Protein AF-A0A2V8YQJ1-F1 (afdb_monomer_lite)

Structure (mmCIF, N/CA/C/O backbone):
data_AF-A0A2V8YQJ1-F1
#
_entry.id   AF-A0A2V8YQJ1-F1
#
loop_
_atom_site.group_PDB
_atom_site.id
_atom_site.type_symbol
_atom_site.label_atom_id
_atom_site.label_alt_id
_atom_site.label_comp_id
_atom_site.label_asym_id
_atom_site.label_entity_id
_atom_site.label_seq_id
_atom_site.pdbx_PDB_ins_code
_atom_site.Cartn_x
_atom_site.Cartn_y
_atom_site.Cartn_z
_atom_site.occupancy
_atom_site.B_iso_or_equiv
_atom_site.auth_seq_id
_atom_site.auth_comp_id
_atom_site.auth_asym_id
_atom_site.auth_atom_id
_atom_site.pdbx_PDB_model_num
ATOM 1 N N . MET A 1 1 ? -20.051 32.923 10.455 1.00 39.97 1 MET A N 1
ATOM 2 C CA . MET A 1 1 ? -19.827 33.867 9.338 1.00 39.97 1 MET A CA 1
ATOM 3 C C . MET A 1 1 ? -18.747 33.269 8.429 1.00 39.97 1 MET A C 1
ATOM 5 O O . MET A 1 1 ? -17.592 33.601 8.598 1.00 39.97 1 MET A O 1
ATOM 9 N N . ALA A 1 2 ? -19.031 32.199 7.670 1.00 34.28 2 ALA A N 1
ATOM 10 C CA . ALA A 1 2 ? -19.067 32.265 6.199 1.00 34.28 2 ALA A CA 1
ATOM 11 C C . ALA A 1 2 ? -19.647 30.971 5.553 1.00 34.28 2 ALA A C 1
ATOM 13 O O . ALA A 1 2 ? -18.949 30.255 4.851 1.00 34.28 2 ALA A O 1
ATOM 14 N N . VAL A 1 3 ? -20.933 30.665 5.771 1.00 36.09 3 VAL A N 1
ATOM 15 C CA . VAL A 1 3 ? -21.674 29.634 4.985 1.00 36.09 3 VAL A CA 1
ATOM 16 C C . VAL A 1 3 ? -22.879 30.250 4.249 1.00 36.09 3 VAL A C 1
ATOM 18 O O . VAL A 1 3 ? -23.670 29.575 3.606 1.00 36.09 3 VAL A O 1
ATOM 21 N N . ARG A 1 4 ? -23.013 31.583 4.278 1.00 35.12 4 ARG A N 1
ATOM 22 C CA . ARG A 1 4 ? -24.139 32.300 3.653 1.00 35.12 4 ARG A CA 1
ATOM 23 C C . ARG A 1 4 ? -23.872 32.766 2.212 1.00 35.12 4 ARG A C 1
ATOM 25 O O . ARG A 1 4 ? -24.787 33.270 1.584 1.00 35.12 4 ARG A O 1
ATOM 32 N N . GLY A 1 5 ? -22.652 32.595 1.689 1.00 36.47 5 GLY A N 1
ATOM 33 C CA . GLY A 1 5 ? 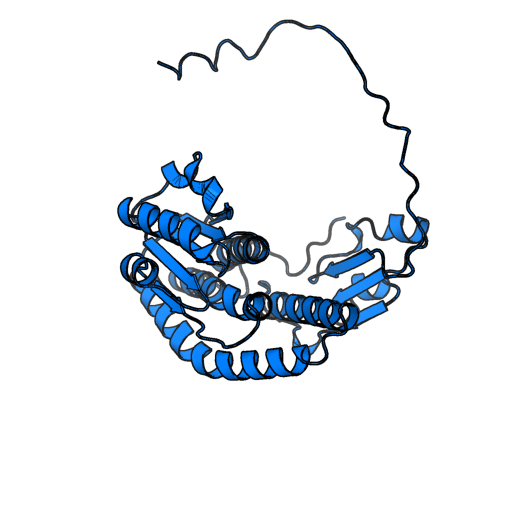-22.224 33.204 0.418 1.00 36.47 5 GLY A CA 1
ATOM 34 C C . GLY A 1 5 ? -22.385 32.354 -0.848 1.00 36.47 5 GLY A C 1
ATOM 35 O O . GLY A 1 5 ? -22.373 32.910 -1.939 1.00 36.47 5 GLY A O 1
ATOM 36 N N . LEU A 1 6 ? -22.556 31.030 -0.749 1.00 34.75 6 LEU A N 1
ATOM 37 C CA . LEU A 1 6 ? -22.464 30.164 -1.939 1.00 34.75 6 LEU A CA 1
ATOM 38 C C . LEU A 1 6 ? -23.765 30.026 -2.749 1.00 34.75 6 LEU A C 1
ATOM 40 O O . LEU A 1 6 ? -23.743 29.490 -3.852 1.00 34.75 6 LEU A O 1
ATOM 44 N N . ARG A 1 7 ? -24.903 30.497 -2.225 1.00 36.78 7 ARG A N 1
ATOM 45 C CA . ARG A 1 7 ? -26.215 30.341 -2.880 1.00 36.78 7 ARG A CA 1
ATOM 46 C C . ARG A 1 7 ? -26.623 31.544 -3.741 1.00 36.78 7 ARG A C 1
ATOM 48 O O . ARG A 1 7 ? -27.447 31.382 -4.630 1.00 36.78 7 ARG A O 1
ATOM 55 N N . GLU A 1 8 ? -26.034 32.719 -3.518 1.00 41.62 8 GLU A N 1
ATOM 56 C CA . GLU A 1 8 ? -26.365 33.956 -4.253 1.00 41.62 8 GLU A CA 1
ATOM 57 C C . GLU A 1 8 ? -25.421 34.242 -5.439 1.00 41.62 8 GLU A C 1
ATOM 59 O O . GLU A 1 8 ? -25.692 35.138 -6.230 1.00 41.62 8 GLU A O 1
ATOM 64 N N . GLN A 1 9 ? -24.345 33.462 -5.619 1.00 43.38 9 GLN A N 1
ATOM 65 C CA . GLN A 1 9 ? -23.366 33.655 -6.705 1.00 43.38 9 GLN A CA 1
ATOM 66 C C . GLN A 1 9 ? -23.621 32.814 -7.972 1.00 43.38 9 GLN A C 1
ATOM 68 O O . GLN A 1 9 ? -22.945 33.008 -8.980 1.00 43.38 9 GLN A O 1
ATOM 73 N N . LEU A 1 10 ? -24.584 31.887 -7.964 1.00 40.72 10 LEU A N 1
ATOM 74 C CA . LEU A 1 10 ? -24.784 30.922 -9.054 1.00 40.72 10 LEU A CA 1
ATOM 75 C C . LEU A 1 10 ? -25.940 31.318 -9.997 1.00 40.72 10 LEU A C 1
ATOM 77 O O . LEU A 1 10 ? -26.902 30.566 -10.109 1.00 40.72 10 LEU A O 1
ATOM 81 N N . LEU A 1 11 ? -25.757 32.431 -10.739 1.00 38.91 11 LEU A N 1
ATOM 82 C CA . LEU A 1 11 ? -26.514 32.961 -11.915 1.00 38.91 11 LEU A CA 1
ATOM 83 C C . LEU A 1 11 ? -27.420 34.181 -11.590 1.00 38.91 11 LEU A C 1
ATOM 85 O O . LEU A 1 11 ? -28.302 34.026 -10.748 1.00 38.91 11 LEU A O 1
ATOM 89 N N . PRO A 1 12 ? -27.286 35.367 -12.254 1.00 33.94 12 PRO A N 1
ATOM 90 C CA . PRO A 1 12 ? -27.144 35.527 -13.716 1.00 33.94 12 PRO A CA 1
ATOM 91 C C . PRO A 1 12 ? -26.162 36.630 -14.216 1.00 33.94 12 PRO A C 1
ATOM 93 O O . PRO A 1 12 ? -25.880 37.597 -13.518 1.00 33.94 12 PRO A O 1
ATOM 96 N N . GLY A 1 13 ? -25.739 36.551 -15.492 1.00 30.38 13 GLY A N 1
ATOM 97 C CA . GLY A 1 13 ? -25.243 37.715 -16.263 1.00 30.38 13 GLY A CA 1
ATOM 98 C C . GLY A 1 13 ? -23.913 37.520 -17.011 1.00 30.38 13 GLY A C 1
ATOM 99 O O . GLY A 1 13 ? -22.857 37.424 -16.406 1.00 30.38 13 GLY A O 1
ATOM 100 N N . ARG A 1 14 ? -23.977 37.472 -18.348 1.00 29.23 14 ARG A N 1
ATOM 101 C CA . ARG A 1 14 ? -22.864 37.308 -19.313 1.00 29.23 14 ARG A CA 1
ATOM 102 C C . ARG A 1 14 ? -21.891 38.507 -19.348 1.00 29.23 14 ARG A C 1
ATOM 104 O O . ARG A 1 14 ? -22.387 39.624 -19.313 1.00 29.23 14 ARG A O 1
ATOM 111 N N . SER A 1 15 ? -20.593 38.277 -19.633 1.00 27.36 15 SER A N 1
ATOM 112 C CA . SER A 1 15 ? -19.914 38.660 -20.909 1.00 27.36 15 SER A CA 1
ATOM 113 C C . SER A 1 15 ? -18.361 38.562 -20.901 1.00 27.36 15 SER A C 1
ATOM 115 O O . SER A 1 15 ? -17.708 39.247 -20.126 1.00 27.36 15 SER A O 1
ATOM 117 N N . SER A 1 16 ? -17.830 37.757 -21.842 1.00 29.42 16 SER A N 1
ATOM 118 C CA . SER A 1 16 ? -16.665 37.923 -22.764 1.00 29.42 16 SER A CA 1
ATOM 119 C C . SER A 1 16 ? -15.228 38.334 -22.344 1.00 29.42 16 SER A C 1
ATOM 121 O O . SER A 1 16 ? -15.025 39.398 -21.774 1.00 29.42 16 SER A O 1
ATOM 123 N N . GLY A 1 17 ? -14.249 37.592 -22.912 1.00 25.83 17 GLY A N 1
ATOM 124 C CA . GLY A 1 17 ? -12.861 37.995 -23.269 1.00 25.83 17 GLY A CA 1
ATOM 125 C C . GLY A 1 17 ? -11.778 37.359 -22.376 1.00 25.83 17 GLY A C 1
ATOM 126 O O . GLY A 1 17 ? -11.919 37.416 -21.168 1.00 25.83 17 GLY A O 1
ATOM 127 N N . HIS A 1 18 ? -10.688 36.718 -22.817 1.00 28.31 18 HIS A N 1
ATOM 128 C CA . HIS A 1 18 ? -9.968 36.646 -24.093 1.00 28.31 18 HIS A CA 1
ATOM 129 C C . HIS A 1 18 ? -9.323 35.251 -24.270 1.00 28.31 18 HIS A C 1
ATOM 131 O O . HIS A 1 18 ? -8.911 34.617 -23.301 1.00 28.31 18 HIS A O 1
ATOM 137 N N . LEU A 1 19 ? -9.247 34.811 -25.527 1.00 25.98 19 LEU A N 1
ATOM 138 C CA . LEU A 1 19 ? -8.644 33.570 -26.020 1.00 25.98 19 LEU A CA 1
ATOM 139 C C . LEU A 1 19 ? -7.104 33.687 -26.005 1.00 25.98 19 LEU A C 1
ATOM 141 O O . LEU A 1 19 ? -6.581 34.686 -26.497 1.00 25.98 19 LEU A O 1
ATOM 145 N N . LEU A 1 20 ? -6.395 32.683 -25.480 1.00 28.69 20 LEU A N 1
ATOM 146 C CA . LEU A 1 20 ? -4.958 32.495 -25.711 1.00 28.69 20 LEU A CA 1
ATOM 147 C C . LEU A 1 20 ? -4.774 31.404 -26.773 1.00 28.69 20 LEU A C 1
ATOM 149 O O . LEU A 1 20 ? -5.375 30.334 -26.687 1.00 28.69 20 LEU A O 1
ATOM 153 N N . ASP A 1 21 ? -3.982 31.753 -27.778 1.00 27.94 21 ASP A N 1
ATOM 154 C CA . ASP A 1 21 ? -3.646 31.009 -28.991 1.00 27.94 21 ASP A CA 1
ATOM 155 C C . ASP A 1 21 ? -2.770 29.770 -28.670 1.00 27.94 21 ASP A C 1
ATOM 157 O O . ASP A 1 21 ? -1.769 29.928 -27.964 1.00 27.94 21 ASP A O 1
ATOM 161 N N . P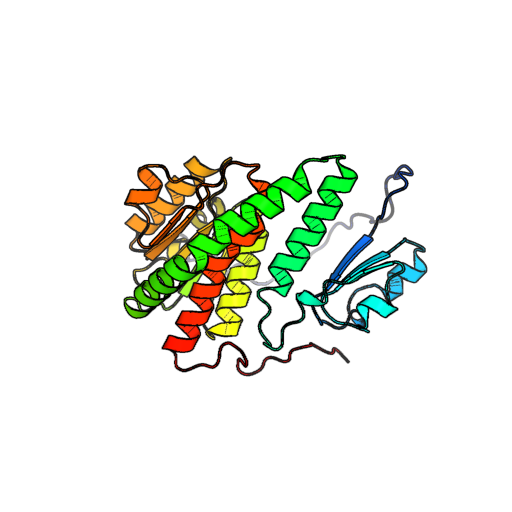RO A 1 22 ? -3.133 28.540 -29.095 1.00 31.42 22 PRO A N 1
ATOM 162 C CA . PRO A 1 22 ? -2.422 27.313 -28.720 1.00 31.42 22 PRO A CA 1
ATOM 163 C C . PRO A 1 22 ? -1.300 26.867 -29.684 1.00 31.42 22 PRO A C 1
ATOM 165 O O . PRO A 1 22 ? -0.707 25.815 -29.443 1.00 31.42 22 PRO A O 1
ATOM 168 N N . ASP A 1 23 ? -0.970 27.626 -30.732 1.00 32.03 23 ASP A N 1
ATOM 169 C CA . ASP A 1 23 ? -0.058 27.167 -31.797 1.00 32.03 23 ASP A CA 1
ATOM 170 C C . ASP A 1 23 ? 1.394 27.678 -31.688 1.00 32.03 23 ASP A C 1
ATOM 172 O O . ASP A 1 23 ? 1.921 28.285 -32.619 1.00 32.03 23 ASP A O 1
ATOM 176 N N . ASP A 1 24 ? 2.102 27.362 -30.593 1.00 28.09 24 ASP A N 1
ATOM 177 C CA . ASP A 1 24 ? 3.577 27.444 -30.608 1.00 28.09 24 ASP A CA 1
ATOM 178 C C . ASP A 1 24 ? 4.263 26.374 -29.723 1.00 28.09 24 ASP A C 1
ATOM 180 O O . ASP A 1 24 ? 4.363 26.527 -28.499 1.00 28.09 24 ASP A O 1
ATOM 184 N N . PRO A 1 25 ? 4.729 25.238 -30.286 1.00 31.52 25 PRO A N 1
ATOM 185 C CA . PRO A 1 25 ? 5.497 24.254 -29.533 1.00 31.52 25 PRO A CA 1
ATOM 186 C C . PRO A 1 25 ? 7.002 24.597 -29.525 1.00 31.52 25 PRO A C 1
ATOM 188 O O . PRO A 1 25 ? 7.626 24.664 -30.587 1.00 31.52 25 PRO A O 1
ATOM 191 N N . PRO A 1 26 ? 7.662 24.701 -28.352 1.00 30.88 26 PRO A N 1
ATOM 192 C CA . PRO A 1 26 ? 9.104 24.894 -28.308 1.00 30.88 26 PRO A CA 1
ATOM 193 C C . PRO A 1 26 ? 9.841 23.631 -28.778 1.00 30.88 26 PRO A C 1
ATOM 195 O O . PRO A 1 26 ? 9.581 22.509 -28.325 1.00 30.88 26 PRO A O 1
ATOM 198 N N . ALA A 1 27 ? 10.799 23.838 -29.682 1.00 28.44 27 ALA A N 1
ATOM 199 C CA . ALA A 1 27 ? 11.650 22.818 -30.280 1.00 28.44 27 ALA A CA 1
ATOM 200 C C . ALA A 1 27 ? 12.328 21.922 -29.224 1.00 28.44 27 ALA A C 1
ATOM 202 O O . ALA A 1 27 ? 13.049 22.398 -28.344 1.00 28.44 27 ALA A O 1
ATOM 203 N N . ARG A 1 28 ? 12.136 20.597 -29.323 1.00 33.81 28 ARG A N 1
ATOM 204 C CA . ARG A 1 28 ? 12.785 19.607 -28.447 1.00 33.81 28 ARG A CA 1
ATOM 205 C C . ARG A 1 28 ? 13.905 18.862 -29.167 1.00 33.81 28 ARG A C 1
ATOM 207 O O . ARG A 1 28 ? 13.686 18.181 -30.165 1.00 33.81 28 ARG A O 1
ATOM 214 N N . ALA A 1 29 ? 15.097 18.958 -28.583 1.00 27.64 29 ALA A N 1
ATOM 215 C CA . ALA A 1 29 ? 16.324 18.302 -29.009 1.00 27.64 29 ALA A CA 1
ATOM 216 C C . ALA A 1 29 ? 16.206 16.763 -29.086 1.00 27.64 29 ALA A C 1
ATOM 218 O O . ALA A 1 29 ? 15.546 16.102 -28.276 1.00 27.64 29 ALA A O 1
ATOM 219 N N . HIS A 1 30 ? 16.884 16.178 -30.075 1.00 31.50 30 HIS A N 1
ATOM 220 C CA . HIS A 1 30 ? 16.947 14.739 -30.318 1.00 31.50 30 HIS A CA 1
ATOM 221 C C . HIS A 1 30 ? 17.834 14.015 -29.291 1.00 31.50 30 HIS A C 1
ATOM 223 O O . HIS A 1 30 ? 19.044 13.931 -29.458 1.00 31.50 30 HIS A O 1
ATOM 229 N N . ALA A 1 31 ? 17.226 13.410 -28.267 1.00 31.75 31 ALA A N 1
ATOM 230 C CA . ALA A 1 31 ? 17.840 12.309 -27.521 1.00 31.75 31 ALA A CA 1
ATOM 231 C C . ALA A 1 31 ? 17.261 10.964 -27.999 1.00 31.75 31 ALA A C 1
ATOM 233 O O . ALA A 1 31 ? 16.036 10.788 -28.031 1.00 31.75 31 ALA A O 1
ATOM 234 N N . ALA A 1 32 ? 18.141 10.038 -28.390 1.00 38.31 32 ALA A N 1
ATOM 235 C CA . ALA A 1 32 ? 17.817 8.654 -28.724 1.00 38.31 32 ALA A CA 1
ATOM 236 C C . ALA A 1 32 ? 17.558 7.862 -27.429 1.00 38.31 32 ALA A C 1
ATOM 238 O O . ALA A 1 32 ? 18.468 7.505 -26.682 1.00 38.31 32 ALA A O 1
ATOM 239 N N . GLY A 1 33 ? 16.286 7.629 -27.131 1.00 44.19 33 GLY A N 1
ATOM 240 C CA . GLY A 1 33 ? 15.815 6.859 -25.985 1.00 44.19 33 GLY A CA 1
ATOM 241 C C . GLY A 1 33 ? 14.332 6.567 -26.168 1.00 44.19 33 GLY A C 1
ATOM 242 O O . GLY A 1 33 ? 13.651 7.339 -26.837 1.00 44.19 33 GLY A O 1
ATOM 243 N N . VAL A 1 34 ? 13.842 5.445 -25.636 1.00 45.16 34 VAL A N 1
ATOM 244 C CA . VAL A 1 34 ? 12.413 5.086 -25.664 1.00 45.16 34 VAL A CA 1
ATOM 245 C C . VAL A 1 34 ? 11.599 6.277 -25.149 1.00 45.16 34 VAL A C 1
ATOM 247 O O . VAL A 1 34 ? 11.767 6.681 -24.001 1.00 45.16 34 VAL A O 1
ATOM 250 N N . ARG A 1 35 ? 10.767 6.873 -26.013 1.00 48.00 35 ARG A N 1
ATOM 251 C CA . ARG A 1 35 ? 9.984 8.082 -25.690 1.00 48.00 35 ARG A CA 1
ATOM 252 C C . ARG A 1 35 ? 8.579 7.763 -25.173 1.00 48.00 35 ARG A C 1
ATOM 254 O O . ARG A 1 35 ? 7.913 8.656 -24.662 1.00 48.00 35 ARG A O 1
ATOM 261 N N . ALA A 1 36 ? 8.147 6.504 -25.272 1.00 49.81 36 ALA A N 1
ATOM 262 C CA . ALA A 1 36 ? 6.861 6.034 -24.773 1.00 49.81 36 ALA A CA 1
ATOM 263 C C . ALA A 1 36 ? 6.983 4.618 -24.184 1.00 49.81 36 ALA A C 1
ATOM 265 O O . ALA A 1 36 ? 7.214 3.646 -24.903 1.00 49.81 36 ALA A O 1
ATOM 266 N N . ALA A 1 37 ? 6.802 4.507 -22.867 1.00 50.53 37 ALA A N 1
ATOM 267 C CA . ALA A 1 37 ? 6.599 3.236 -22.183 1.00 50.53 37 ALA A CA 1
ATOM 268 C C . ALA A 1 37 ? 5.116 3.088 -21.839 1.00 50.53 37 ALA A C 1
ATOM 270 O O . ALA A 1 37 ? 4.458 4.041 -21.419 1.00 50.53 37 ALA A O 1
ATOM 271 N N . ALA A 1 38 ? 4.603 1.889 -22.050 1.00 53.97 38 ALA A N 1
ATOM 272 C CA . ALA A 1 38 ? 3.252 1.490 -21.747 1.00 53.97 38 ALA A CA 1
ATOM 273 C C . ALA A 1 38 ? 3.295 0.325 -20.773 1.00 53.97 38 ALA A C 1
ATOM 275 O O . ALA A 1 38 ? 3.901 -0.708 -21.048 1.00 53.97 38 ALA A O 1
ATOM 276 N N . VAL A 1 39 ? 2.643 0.489 -19.635 1.00 54.12 39 VAL A N 1
ATOM 277 C CA . VAL A 1 39 ? 2.478 -0.586 -18.663 1.00 54.12 39 VAL A CA 1
ATOM 278 C C . VAL A 1 39 ? 1.002 -0.903 -18.652 1.00 54.12 39 VAL A C 1
ATOM 280 O O . VAL A 1 39 ? 0.199 -0.013 -18.378 1.00 54.12 39 VAL A O 1
ATOM 283 N N . SER A 1 40 ? 0.641 -2.133 -19.003 1.00 46.53 40 SER A N 1
ATOM 284 C CA . SER A 1 40 ? -0.741 -2.570 -18.882 1.00 46.53 40 SER A CA 1
ATOM 285 C C . SER A 1 40 ? -0.814 -3.829 -18.025 1.00 46.53 40 SER A C 1
ATOM 287 O O . SER A 1 40 ? -0.162 -4.844 -18.270 1.00 46.53 40 SER A O 1
ATOM 289 N N . ALA A 1 41 ? -1.703 -3.759 -17.040 1.00 47.19 41 ALA A N 1
ATOM 290 C CA . ALA A 1 41 ? -2.508 -4.891 -16.604 1.00 47.19 41 ALA A CA 1
ATOM 291 C C . ALA A 1 41 ? -3.306 -5.463 -17.803 1.00 47.19 41 ALA A C 1
ATOM 293 O O . ALA A 1 41 ? -3.231 -4.872 -18.884 1.00 47.19 41 ALA A O 1
ATOM 294 N N . PRO A 1 42 ? -4.061 -6.576 -17.717 1.00 43.44 42 PRO A N 1
ATOM 295 C CA . PRO A 1 42 ? -4.896 -7.003 -18.832 1.00 43.44 42 PRO A CA 1
ATOM 296 C C . PRO A 1 42 ? -6.081 -6.023 -18.968 1.00 43.44 42 PRO A C 1
ATOM 298 O O . PRO A 1 42 ? -7.214 -6.345 -18.665 1.00 43.44 42 PRO A O 1
ATOM 301 N N . CYS A 1 43 ? -5.820 -4.785 -19.380 1.00 37.78 43 CYS A N 1
ATOM 302 C CA . CYS A 1 43 ? -6.783 -3.854 -19.930 1.00 37.78 43 CYS A CA 1
ATOM 303 C C . CYS A 1 43 ? -6.515 -3.769 -21.432 1.00 37.78 43 CYS A C 1
ATOM 305 O O . CYS A 1 43 ? -5.375 -3.909 -21.893 1.00 37.78 43 CYS A O 1
ATOM 307 N N . ASP A 1 44 ? -7.581 -3.618 -22.208 1.00 43.78 44 ASP A N 1
ATOM 308 C CA . ASP A 1 44 ? -7.472 -3.537 -23.652 1.00 43.78 44 ASP A CA 1
ATOM 309 C C . ASP A 1 44 ? -6.711 -2.256 -24.041 1.00 43.78 44 ASP A C 1
ATOM 311 O O . ASP A 1 44 ? -7.163 -1.133 -23.809 1.00 43.78 44 ASP A O 1
ATOM 315 N N . ALA A 1 45 ? -5.531 -2.421 -24.643 1.00 46.81 45 ALA A N 1
ATOM 316 C CA . ALA A 1 45 ? -4.722 -1.318 -25.150 1.00 46.81 45 ALA A CA 1
ATOM 317 C C . ALA A 1 45 ? -5.390 -0.580 -26.330 1.00 46.81 45 ALA A C 1
ATOM 319 O O . ALA A 1 45 ? -4.850 0.431 -26.775 1.00 46.81 45 ALA A O 1
ATOM 320 N N . ARG A 1 46 ? -6.554 -1.033 -26.829 1.00 41.84 46 ARG A N 1
ATOM 321 C CA . ARG A 1 46 ? -7.326 -0.323 -27.864 1.00 41.84 46 ARG A CA 1
ATOM 322 C C . ARG A 1 46 ? -7.821 1.057 -27.421 1.00 41.84 46 ARG A C 1
ATOM 324 O O . ARG A 1 46 ? -7.889 1.945 -28.262 1.00 41.84 46 ARG A O 1
ATOM 331 N N . GLY A 1 47 ? -8.111 1.255 -26.130 1.00 41.12 47 GLY A N 1
ATOM 332 C CA . GLY A 1 47 ? -8.578 2.545 -25.594 1.00 41.12 47 GLY A CA 1
ATOM 333 C C . GLY A 1 47 ? -7.459 3.529 -25.231 1.00 41.12 47 GLY A C 1
ATOM 334 O O . GLY A 1 47 ? -7.698 4.725 -25.072 1.00 41.12 47 GLY A O 1
ATOM 335 N N . GLY A 1 48 ? -6.217 3.052 -25.108 1.00 48.06 48 GLY A N 1
ATOM 336 C CA . GLY A 1 48 ? -5.063 3.941 -25.061 1.00 48.06 48 GLY A CA 1
ATOM 337 C C . GLY A 1 48 ? -4.789 4.476 -26.463 1.00 48.06 48 GLY A C 1
ATOM 338 O O . GLY A 1 48 ? -4.963 3.756 -27.437 1.00 48.06 48 GLY A O 1
ATOM 339 N N . ASN A 1 49 ? -4.297 5.706 -26.576 1.00 48.62 49 ASN A N 1
ATOM 340 C CA . ASN A 1 49 ? -3.815 6.341 -27.812 1.00 48.62 49 ASN A CA 1
ATOM 341 C C . ASN A 1 49 ? -2.636 5.586 -28.505 1.00 48.62 49 ASN A C 1
ATOM 343 O O . ASN A 1 49 ? -1.697 6.200 -28.998 1.00 48.62 49 ASN A O 1
ATOM 347 N N . PHE A 1 50 ? -2.601 4.250 -28.509 1.00 48.91 50 PHE A N 1
ATOM 348 C CA . PHE A 1 50 ? -1.611 3.426 -29.205 1.00 48.91 50 PHE A CA 1
ATOM 349 C C . PHE A 1 50 ? -1.802 3.471 -30.714 1.00 48.91 50 PHE A C 1
ATOM 351 O O . PHE A 1 50 ? -0.807 3.507 -31.435 1.00 48.91 50 PHE A O 1
ATOM 358 N N . ALA A 1 51 ? -3.055 3.536 -31.179 1.00 47.47 51 ALA A N 1
ATOM 359 C CA . ALA A 1 51 ? -3.361 3.743 -32.591 1.00 47.47 51 ALA A CA 1
ATOM 360 C C . ALA A 1 51 ? -2.733 5.056 -33.097 1.00 47.47 51 ALA A C 1
ATOM 362 O O . ALA A 1 51 ? -1.942 5.022 -34.031 1.00 47.47 51 ALA A O 1
ATOM 363 N N . SER A 1 52 ? -2.938 6.170 -32.382 1.00 47.62 52 SER A N 1
ATOM 364 C CA . SER A 1 52 ? -2.376 7.479 -32.751 1.00 47.62 52 SER A CA 1
ATOM 365 C C . SER A 1 52 ? -0.864 7.617 -32.528 1.00 47.62 52 SER A C 1
ATOM 367 O O . SER A 1 52 ? -0.247 8.555 -33.024 1.00 47.62 52 SER A O 1
ATOM 369 N N . ARG A 1 53 ? -0.220 6.692 -31.801 1.00 52.41 53 ARG A N 1
ATOM 370 C CA . ARG A 1 53 ? 1.245 6.685 -31.616 1.00 52.41 53 ARG A CA 1
ATOM 371 C C . ARG A 1 53 ? 1.997 5.956 -32.723 1.00 52.41 53 ARG A C 1
ATOM 373 O O . ARG A 1 53 ? 3.146 6.323 -32.971 1.00 52.41 53 ARG A O 1
ATOM 380 N N . ARG A 1 54 ? 1.369 4.990 -33.409 1.00 51.84 54 ARG A N 1
ATOM 381 C CA . ARG A 1 54 ? 1.922 4.445 -34.665 1.00 51.84 54 ARG A CA 1
ATOM 382 C C . ARG A 1 54 ? 2.033 5.540 -35.722 1.00 51.84 54 ARG A C 1
ATOM 384 O O . ARG A 1 54 ? 3.050 5.605 -36.405 1.00 51.84 54 ARG A O 1
ATOM 391 N N . ASP A 1 55 ? 1.073 6.461 -35.742 1.00 55.34 55 ASP A N 1
ATOM 392 C CA . ASP A 1 55 ? 1.082 7.628 -36.633 1.00 55.34 55 ASP A CA 1
ATOM 393 C C . ASP A 1 55 ? 2.230 8.611 -36.324 1.00 55.34 55 ASP A C 1
ATOM 395 O O . ASP A 1 55 ? 2.664 9.359 -37.196 1.00 55.34 55 ASP A O 1
ATOM 399 N N . LEU A 1 56 ? 2.779 8.579 -35.101 1.00 61.69 56 LEU A N 1
ATOM 400 C CA . LEU A 1 56 ? 3.908 9.413 -34.662 1.00 61.69 56 LEU A CA 1
ATOM 401 C C . LEU A 1 56 ? 5.281 8.720 -34.778 1.00 61.69 56 LEU A C 1
ATOM 403 O O . LEU A 1 56 ? 6.287 9.307 -34.375 1.00 61.69 56 LEU A O 1
ATOM 407 N N . ALA A 1 57 ? 5.340 7.482 -35.289 1.00 71.56 57 ALA A N 1
ATOM 408 C CA . ALA A 1 57 ? 6.568 6.692 -35.475 1.00 71.56 57 ALA A CA 1
ATOM 409 C C . ALA A 1 57 ? 7.479 6.596 -34.226 1.00 71.56 57 ALA A C 1
ATOM 411 O O . ALA A 1 57 ? 8.707 6.514 -34.330 1.00 71.56 57 ALA A O 1
ATOM 412 N N . LEU A 1 58 ? 6.898 6.618 -33.021 1.00 76.75 58 LEU A N 1
ATOM 413 C CA . LEU A 1 58 ? 7.660 6.522 -31.775 1.00 76.75 58 LEU A CA 1
ATOM 414 C C . LEU A 1 58 ? 7.854 5.055 -31.363 1.00 76.75 58 LEU A C 1
ATOM 416 O O . LEU A 1 58 ? 6.857 4.345 -31.257 1.00 76.75 58 LEU A O 1
ATOM 420 N N . PRO A 1 59 ? 9.085 4.616 -31.023 1.00 81.31 59 PRO A N 1
ATOM 421 C CA . PRO A 1 59 ? 9.305 3.288 -30.462 1.00 81.31 59 PRO A CA 1
ATOM 422 C C . PRO A 1 59 ? 8.538 3.096 -29.151 1.00 81.31 59 PRO A C 1
ATOM 424 O O . PRO A 1 59 ? 8.637 3.919 -28.233 1.00 81.31 59 PRO A O 1
ATOM 427 N N . THR A 1 60 ? 7.827 1.980 -29.054 1.00 83.12 60 THR A N 1
ATOM 428 C CA . THR A 1 60 ? 6.957 1.611 -27.939 1.00 83.12 60 THR A CA 1
ATOM 429 C C . THR A 1 60 ? 7.483 0.387 -27.193 1.00 83.12 60 THR A C 1
ATOM 431 O O . THR A 1 60 ? 7.939 -0.594 -27.782 1.00 83.12 60 THR A O 1
ATOM 434 N N . LEU A 1 61 ? 7.409 0.441 -25.862 1.00 86.56 61 LEU A N 1
ATOM 435 C CA . LEU A 1 61 ? 7.722 -0.681 -24.979 1.00 86.56 61 LEU A CA 1
ATOM 436 C C . LEU A 1 61 ? 6.502 -1.013 -24.122 1.00 86.56 61 LEU A C 1
ATOM 438 O O . LEU A 1 61 ? 6.069 -0.166 -23.342 1.00 86.56 61 LEU A O 1
ATOM 442 N N . GLY A 1 62 ? 5.989 -2.235 -24.249 1.00 88.62 62 GLY A N 1
ATOM 443 C CA . GLY A 1 62 ? 4.933 -2.781 -23.400 1.00 88.62 62 GLY A CA 1
ATOM 444 C C . GLY A 1 62 ? 5.497 -3.583 -22.224 1.00 88.62 62 GLY A C 1
ATOM 445 O O . GLY A 1 62 ? 6.441 -4.352 -22.398 1.00 88.62 62 GLY A O 1
ATOM 446 N N . ILE A 1 63 ? 4.914 -3.458 -21.035 1.00 90.00 63 ILE A N 1
ATOM 447 C CA . ILE A 1 63 ? 5.137 -4.389 -19.916 1.00 90.00 63 ILE A CA 1
ATOM 448 C C . ILE A 1 63 ? 3.819 -5.106 -19.648 1.00 90.00 63 ILE A C 1
ATOM 450 O O . ILE A 1 63 ? 2.810 -4.445 -19.410 1.00 90.00 63 ILE A O 1
ATOM 454 N N . THR A 1 64 ? 3.832 -6.439 -19.711 1.00 89.00 64 THR A N 1
ATOM 455 C CA . THR A 1 64 ? 2.633 -7.268 -19.550 1.00 89.00 64 THR A CA 1
ATOM 456 C C . THR A 1 64 ? 2.925 -8.538 -18.757 1.00 89.00 64 THR A C 1
ATOM 458 O O . THR A 1 64 ? 3.997 -9.135 -18.886 1.00 89.00 64 THR A O 1
ATOM 461 N N . CYS A 1 65 ? 1.959 -8.968 -17.948 1.00 87.88 65 CYS A N 1
ATOM 462 C CA . CYS A 1 65 ? 2.005 -10.246 -17.234 1.00 87.88 65 CYS A CA 1
ATOM 463 C C . CYS A 1 65 ? 1.332 -11.384 -18.016 1.00 87.88 65 CYS A C 1
ATOM 465 O O . CYS A 1 65 ? 1.573 -12.543 -17.706 1.00 87.88 65 CYS A O 1
ATOM 467 N N . ALA A 1 66 ? 0.518 -11.072 -19.030 1.00 83.19 66 ALA A N 1
ATOM 468 C CA . ALA A 1 66 ? -0.236 -12.056 -19.802 1.00 83.19 66 ALA A CA 1
ATOM 469 C C . ALA A 1 66 ? 0.442 -12.349 -21.147 1.00 83.19 66 ALA A C 1
ATOM 471 O O . ALA A 1 66 ? 0.963 -11.444 -21.804 1.00 83.19 66 ALA A O 1
ATOM 472 N N . ALA A 1 67 ? 0.411 -13.613 -21.570 1.00 79.44 67 ALA A N 1
ATOM 473 C CA . ALA A 1 67 ? 0.834 -13.999 -22.913 1.00 79.44 67 ALA A CA 1
ATOM 474 C C . ALA A 1 67 ? -0.192 -13.551 -23.965 1.00 79.44 67 ALA A C 1
ATOM 476 O O . ALA A 1 67 ? -1.394 -13.550 -23.696 1.00 79.44 67 ALA A O 1
ATOM 477 N N . ASP A 1 68 ? 0.290 -13.188 -25.156 1.00 77.44 68 ASP A N 1
ATOM 478 C CA . ASP A 1 68 ? -0.525 -12.898 -26.340 1.00 77.44 68 ASP A CA 1
ATOM 479 C C . ASP A 1 68 ? -1.580 -11.804 -26.097 1.00 77.44 68 ASP A C 1
ATOM 481 O O . ASP A 1 68 ? -2.689 -11.815 -26.646 1.00 77.44 68 ASP A O 1
ATOM 485 N N . SER A 1 69 ? -1.231 -10.822 -25.262 1.00 78.31 69 SER A N 1
ATOM 486 C CA . SER A 1 69 ? -2.110 -9.699 -24.941 1.00 78.31 69 SER A CA 1
ATOM 487 C C . SER A 1 69 ? -2.252 -8.728 -26.120 1.00 78.31 69 SER A C 1
ATOM 489 O O . SER A 1 69 ? -1.411 -8.657 -27.020 1.00 78.31 69 SER A O 1
ATOM 491 N N . LEU A 1 70 ? -3.326 -7.932 -26.117 1.00 78.62 70 LEU A N 1
ATOM 492 C CA . LEU A 1 70 ? -3.501 -6.857 -27.102 1.00 78.62 70 LEU A CA 1
ATOM 493 C C . LEU A 1 70 ? -2.367 -5.827 -27.017 1.00 78.62 70 LEU A C 1
ATOM 495 O O . LEU A 1 70 ? -1.911 -5.354 -28.056 1.00 78.62 70 LEU A O 1
ATOM 499 N N . LEU A 1 71 ? -1.854 -5.554 -25.810 1.00 80.94 71 LEU A N 1
ATOM 500 C CA . LEU A 1 71 ? -0.666 -4.722 -25.616 1.00 80.94 71 LEU A CA 1
ATOM 501 C C . LEU A 1 71 ? 0.558 -5.318 -26.325 1.00 80.94 71 LEU A C 1
ATOM 503 O O . LEU A 1 71 ? 1.282 -4.594 -27.003 1.00 80.94 71 LEU A O 1
ATOM 507 N N . GLU A 1 72 ? 0.774 -6.632 -26.207 1.00 82.69 72 GLU A N 1
ATOM 508 C CA . GLU A 1 72 ? 1.922 -7.296 -26.833 1.00 82.69 72 GLU A CA 1
ATOM 509 C C . GLU A 1 72 ? 1.898 -7.195 -28.357 1.00 82.69 72 GLU A C 1
ATOM 511 O O . GLU A 1 72 ? 2.934 -6.944 -28.963 1.00 82.69 72 GLU A O 1
ATOM 516 N N . ARG A 1 73 ? 0.715 -7.278 -28.975 1.00 82.44 73 ARG A N 1
ATOM 517 C CA . ARG A 1 73 ? 0.557 -7.047 -30.421 1.00 82.44 73 ARG A CA 1
ATOM 518 C C . ARG A 1 73 ? 0.656 -5.573 -30.826 1.00 82.44 73 ARG A C 1
ATOM 520 O O . ARG A 1 73 ? 0.914 -5.273 -31.994 1.00 82.44 73 ARG A O 1
ATOM 527 N N . ALA A 1 74 ? 0.388 -4.653 -29.903 1.00 81.75 74 ALA A N 1
ATOM 528 C CA . ALA A 1 74 ? 0.371 -3.222 -30.182 1.00 81.75 74 ALA A CA 1
ATOM 529 C C . ALA A 1 74 ? 1.769 -2.584 -30.118 1.00 81.75 74 ALA A C 1
ATOM 531 O O . ALA A 1 74 ? 2.008 -1.635 -30.868 1.00 81.75 74 ALA A O 1
ATOM 532 N N . CYS A 1 75 ? 2.669 -3.096 -29.269 1.00 83.38 75 CYS A N 1
ATOM 533 C CA . CYS A 1 75 ? 3.993 -2.519 -29.015 1.00 83.38 75 CYS A CA 1
ATOM 534 C C . CYS A 1 75 ? 5.126 -3.106 -29.881 1.00 83.38 75 CYS A C 1
ATOM 536 O O . CYS A 1 75 ? 5.101 -4.277 -30.242 1.00 83.38 75 CYS A O 1
ATOM 538 N N . ASP A 1 76 ? 6.171 -2.308 -30.141 1.00 86.31 76 ASP A N 1
ATOM 539 C CA . ASP A 1 76 ? 7.371 -2.727 -30.892 1.00 86.31 76 ASP A CA 1
ATOM 540 C C . ASP A 1 76 ? 8.239 -3.714 -30.103 1.00 86.31 76 ASP A C 1
ATOM 542 O O . ASP A 1 76 ? 8.921 -4.571 -30.666 1.00 86.31 76 ASP A O 1
ATOM 546 N N . ARG A 1 77 ? 8.267 -3.557 -28.776 1.00 88.88 77 ARG A N 1
ATOM 547 C CA . ARG A 1 77 ? 8.973 -4.443 -27.847 1.00 88.88 77 ARG A CA 1
ATOM 548 C C . ARG A 1 77 ? 8.122 -4.700 -26.617 1.00 88.88 77 ARG A C 1
ATOM 550 O O . ARG A 1 77 ? 7.346 -3.838 -26.202 1.00 88.88 77 ARG A O 1
ATOM 557 N N . THR A 1 78 ? 8.344 -5.844 -25.979 1.00 88.88 78 THR A N 1
ATOM 558 C CA . THR A 1 78 ? 7.652 -6.213 -24.744 1.00 88.88 78 THR A CA 1
ATOM 559 C C . THR A 1 78 ? 8.574 -6.805 -23.689 1.00 88.88 78 THR A C 1
ATOM 561 O O . THR A 1 78 ? 9.516 -7.538 -23.987 1.00 88.88 78 THR A O 1
ATOM 564 N N . ILE A 1 79 ? 8.278 -6.496 -22.428 1.00 90.19 79 ILE A N 1
ATOM 565 C CA . ILE A 1 79 ? 8.763 -7.233 -21.261 1.00 90.19 79 ILE A CA 1
ATOM 566 C C . ILE A 1 79 ? 7.613 -8.095 -20.766 1.00 90.19 79 ILE A C 1
ATOM 568 O O . ILE A 1 79 ? 6.567 -7.582 -20.364 1.00 90.19 79 ILE A O 1
ATOM 572 N N . ARG A 1 80 ? 7.828 -9.409 -20.799 1.00 90.81 80 ARG A N 1
ATOM 573 C CA . ARG A 1 80 ? 6.843 -10.408 -20.394 1.00 90.81 80 ARG A CA 1
ATOM 574 C C . ARG A 1 80 ? 7.157 -10.896 -18.987 1.00 90.81 80 ARG A C 1
ATOM 576 O O . ARG A 1 80 ? 8.186 -11.524 -18.756 1.00 90.81 80 ARG A O 1
ATOM 583 N N . LEU A 1 81 ? 6.247 -10.631 -18.061 1.00 91.00 81 LEU A N 1
ATOM 584 C CA . LEU A 1 81 ? 6.315 -11.048 -16.663 1.00 91.00 81 LEU A CA 1
ATOM 585 C C . LEU A 1 81 ? 5.369 -12.232 -16.435 1.00 91.00 81 LEU A C 1
ATOM 587 O O . LEU A 1 81 ? 4.493 -12.175 -15.584 1.00 91.00 81 LEU A O 1
ATOM 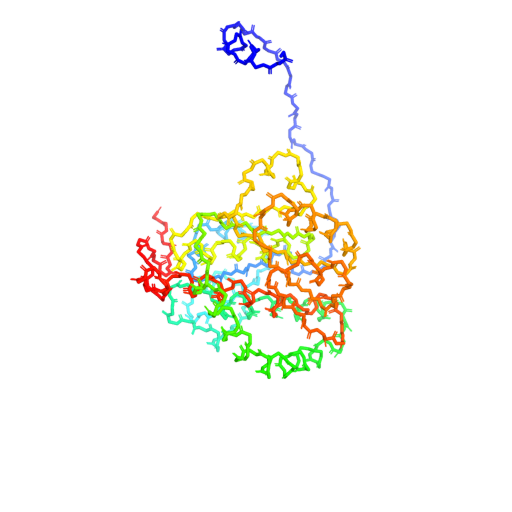591 N N . LEU A 1 82 ? 5.517 -13.305 -17.219 1.00 87.94 82 LEU A N 1
ATOM 592 C CA . LEU A 1 82 ? 4.549 -14.419 -17.250 1.00 87.94 82 LEU A CA 1
ATOM 593 C C . LEU A 1 82 ? 4.393 -15.129 -15.898 1.00 87.94 82 LEU A C 1
ATOM 595 O O . LEU A 1 82 ? 3.317 -15.614 -15.569 1.00 87.94 82 LEU A O 1
ATOM 599 N N . ALA A 1 83 ? 5.448 -15.144 -15.079 1.00 86.31 83 ALA A N 1
ATOM 600 C CA . ALA A 1 83 ? 5.383 -15.666 -13.713 1.00 86.31 83 ALA A CA 1
ATOM 601 C C . ALA A 1 83 ? 4.451 -14.848 -12.801 1.00 86.31 83 ALA A C 1
ATOM 603 O O . ALA A 1 83 ? 4.038 -15.335 -11.750 1.00 86.31 83 ALA A O 1
ATOM 604 N N . ALA A 1 84 ? 4.122 -13.616 -13.193 1.00 85.88 84 ALA A N 1
ATOM 605 C CA . ALA A 1 84 ? 3.220 -12.737 -12.476 1.00 85.88 84 ALA A CA 1
ATOM 606 C C . ALA A 1 84 ? 1.753 -12.885 -12.913 1.00 85.88 84 ALA A C 1
ATOM 608 O O . ALA A 1 84 ? 0.907 -12.284 -12.265 1.00 85.88 84 ALA A O 1
ATOM 609 N N . ASP A 1 85 ? 1.427 -13.701 -13.928 1.00 84.81 85 ASP A N 1
ATOM 610 C CA . ASP A 1 85 ? 0.049 -13.886 -14.416 1.00 84.81 85 ASP A CA 1
ATOM 611 C C . ASP A 1 85 ? -0.884 -14.443 -13.329 1.00 84.81 85 ASP A C 1
ATOM 613 O O . ASP A 1 85 ? -0.737 -15.578 -12.866 1.00 84.81 85 ASP A O 1
ATOM 617 N N . GLU A 1 86 ? -1.820 -13.621 -12.864 1.00 81.50 86 GLU A N 1
ATOM 618 C CA . GLU A 1 86 ? -2.721 -13.934 -11.754 1.00 81.50 86 GLU A CA 1
ATOM 619 C C . GLU A 1 86 ? -4.071 -14.456 -12.236 1.00 81.50 86 GLU A C 1
ATOM 621 O O . GLU A 1 86 ? -4.676 -13.895 -13.147 1.00 81.50 86 GLU A O 1
ATOM 626 N N . LYS A 1 87 ? -4.580 -15.499 -11.568 1.00 79.56 87 LYS A N 1
ATOM 627 C CA . LYS A 1 87 ? -5.950 -15.994 -11.779 1.00 79.56 87 LYS A CA 1
ATOM 628 C C . LYS A 1 87 ? -7.008 -15.097 -11.130 1.00 79.56 87 LYS A C 1
ATOM 630 O O . LYS A 1 87 ? -8.131 -15.056 -11.620 1.00 79.56 87 LYS A O 1
ATOM 635 N N . SER A 1 88 ? -6.642 -14.426 -10.037 1.00 82.00 88 SER A N 1
ATOM 636 C CA . SER A 1 88 ? -7.502 -13.484 -9.319 1.00 82.00 88 SER A CA 1
ATOM 637 C C . SER A 1 88 ? -7.912 -12.322 -10.227 1.00 82.00 88 SER A C 1
ATOM 639 O O . SER A 1 88 ? -7.124 -11.889 -11.073 1.00 82.00 88 SER A O 1
ATOM 641 N N . MET A 1 89 ? -9.142 -11.820 -10.070 1.00 81.31 89 MET A N 1
ATOM 642 C CA . MET A 1 89 ? -9.569 -10.605 -10.776 1.00 81.31 89 MET A CA 1
ATOM 643 C C . MET A 1 89 ? -8.872 -9.362 -10.220 1.00 81.31 89 MET A C 1
ATOM 645 O O . MET A 1 89 ? -8.624 -8.416 -10.965 1.00 81.31 89 MET A O 1
ATOM 649 N N . VAL A 1 90 ? -8.515 -9.386 -8.934 1.00 84.88 90 VAL A N 1
ATOM 650 C CA . VAL A 1 90 ? -7.741 -8.331 -8.284 1.00 84.88 90 VAL A CA 1
ATOM 651 C C . VAL A 1 90 ? -6.255 -8.621 -8.455 1.00 84.88 90 VAL A C 1
ATOM 653 O O . VAL A 1 90 ? -5.752 -9.677 -8.081 1.00 84.88 90 VAL A O 1
ATOM 656 N N . MET A 1 91 ? -5.530 -7.660 -9.015 1.00 87.06 91 MET A N 1
ATOM 657 C CA . MET A 1 91 ? -4.108 -7.815 -9.311 1.00 87.06 91 MET A CA 1
ATOM 658 C C . MET A 1 91 ? -3.243 -7.387 -8.132 1.00 87.06 91 MET A C 1
ATOM 660 O O . MET A 1 91 ? -3.302 -6.236 -7.713 1.00 87.06 91 MET A O 1
ATOM 664 N N . THR A 1 92 ? -2.388 -8.278 -7.633 1.00 90.12 92 THR A N 1
ATOM 665 C CA . THR A 1 92 ? -1.502 -7.991 -6.493 1.00 90.12 92 THR A CA 1
ATOM 666 C C . THR A 1 92 ? -0.035 -8.159 -6.881 1.00 90.12 92 THR A C 1
ATOM 668 O O . THR A 1 92 ? 0.723 -7.186 -6.930 1.00 90.12 92 THR A O 1
ATOM 671 N N . ARG A 1 93 ? 0.352 -9.374 -7.271 1.00 91.56 93 ARG A N 1
ATOM 672 C CA . ARG A 1 93 ? 1.677 -9.751 -7.768 1.00 91.56 93 ARG A CA 1
ATOM 673 C C . ARG A 1 93 ? 1.995 -9.092 -9.101 1.00 91.56 93 ARG A C 1
ATOM 675 O O . ARG A 1 93 ? 3.152 -8.762 -9.353 1.00 91.56 93 ARG A O 1
ATOM 682 N N . SER A 1 94 ? 1.003 -8.894 -9.965 1.00 90.44 94 SER A N 1
ATOM 683 C CA . SER A 1 94 ? 1.232 -8.242 -11.254 1.00 90.44 94 SER A CA 1
ATOM 684 C C . SER A 1 94 ? 1.708 -6.801 -11.079 1.00 90.44 94 SER A C 1
ATOM 686 O O . SER A 1 94 ? 2.666 -6.392 -11.729 1.00 90.44 94 SER A O 1
ATOM 688 N N . VAL A 1 95 ? 1.091 -6.048 -10.164 1.00 91.69 95 VAL A N 1
ATOM 689 C CA . VAL A 1 95 ? 1.463 -4.657 -9.859 1.00 91.69 95 VAL A CA 1
ATOM 690 C C . VAL A 1 95 ? 2.901 -4.581 -9.353 1.00 91.69 95 VAL A C 1
ATOM 692 O O . VAL A 1 95 ? 3.706 -3.821 -9.893 1.00 91.69 95 VAL A O 1
ATOM 695 N N . THR A 1 96 ? 3.251 -5.396 -8.355 1.00 93.31 96 THR A N 1
ATOM 696 C CA . THR A 1 96 ? 4.603 -5.396 -7.777 1.00 93.31 96 THR A CA 1
ATOM 697 C C . THR A 1 96 ? 5.651 -5.867 -8.784 1.00 93.31 96 THR A C 1
ATOM 699 O O . THR A 1 96 ? 6.727 -5.280 -8.868 1.00 93.31 96 THR A O 1
ATOM 702 N N . SER A 1 97 ? 5.327 -6.849 -9.628 1.00 93.06 97 SER A N 1
ATOM 703 C CA . SER A 1 97 ? 6.226 -7.322 -10.690 1.00 93.06 97 SER A CA 1
ATOM 704 C C . SER A 1 97 ? 6.455 -6.263 -11.770 1.00 93.06 97 SER A C 1
ATOM 706 O O . SER A 1 97 ? 7.590 -6.060 -12.202 1.00 93.06 97 SER A O 1
ATOM 708 N N . MET A 1 98 ? 5.404 -5.554 -12.198 1.00 92.75 98 MET A N 1
ATOM 709 C CA . MET A 1 98 ? 5.521 -4.463 -13.173 1.00 92.75 98 MET A CA 1
ATOM 710 C C . MET A 1 98 ? 6.334 -3.292 -12.615 1.00 92.75 98 MET A C 1
ATOM 712 O O . MET A 1 98 ? 7.170 -2.733 -13.326 1.00 92.75 98 MET A O 1
ATOM 716 N N . LEU A 1 99 ? 6.147 -2.962 -11.336 1.00 93.38 99 LEU A N 1
ATOM 717 C CA . LEU A 1 99 ? 6.954 -1.968 -10.635 1.00 93.38 99 LEU A CA 1
ATOM 718 C C . LEU A 1 99 ? 8.438 -2.367 -10.594 1.00 93.38 99 LEU A C 1
ATOM 720 O O . LEU A 1 99 ? 9.289 -1.573 -10.990 1.00 93.38 99 LEU A O 1
ATOM 724 N N . LEU A 1 100 ? 8.751 -3.609 -10.216 1.00 93.00 100 LEU A N 1
ATOM 725 C CA . LEU A 1 100 ? 10.127 -4.122 -10.213 1.00 93.00 100 LEU A CA 1
ATOM 726 C C . LEU A 1 100 ? 10.748 -4.120 -11.618 1.00 93.00 100 LEU A C 1
ATOM 728 O O . LEU A 1 100 ? 11.931 -3.807 -11.777 1.00 93.00 100 LEU A O 1
ATOM 732 N N . ALA A 1 101 ? 9.961 -4.418 -12.656 1.00 92.50 101 ALA A N 1
ATOM 733 C CA . ALA A 1 101 ? 10.412 -4.346 -14.043 1.00 92.50 101 ALA A CA 1
ATOM 734 C C . ALA A 1 101 ? 10.741 -2.905 -14.464 1.00 92.50 101 ALA A C 1
ATOM 736 O O . ALA A 1 101 ? 11.781 -2.669 -15.081 1.00 92.50 101 ALA A O 1
ATOM 737 N N . LEU A 1 102 ? 9.904 -1.935 -14.086 1.00 91.50 102 LEU A N 1
ATOM 738 C CA . LEU A 1 102 ? 10.162 -0.512 -14.311 1.00 91.50 102 LEU A CA 1
ATOM 739 C C . LEU A 1 102 ? 11.416 -0.030 -13.576 1.00 91.50 102 LEU A C 1
ATOM 741 O O . LEU A 1 102 ? 12.244 0.659 -14.171 1.00 91.50 102 LEU A O 1
ATOM 745 N N . GLN A 1 103 ? 11.602 -0.420 -12.316 1.00 91.56 103 GLN A N 1
ATOM 746 C CA . GLN A 1 103 ? 12.802 -0.056 -11.562 1.00 91.56 103 GLN A CA 1
ATOM 747 C C . GLN A 1 103 ? 14.061 -0.709 -12.155 1.00 91.56 103 GLN A C 1
ATOM 749 O O . GLN A 1 103 ? 15.095 -0.056 -12.267 1.00 91.56 103 GLN A O 1
ATOM 754 N N . SER A 1 104 ? 13.961 -1.952 -12.638 1.00 90.38 104 SER A N 1
ATOM 755 C CA . SER A 1 104 ? 15.055 -2.640 -13.341 1.00 90.38 104 SER A CA 1
ATOM 756 C C . SER A 1 104 ? 15.403 -1.982 -14.680 1.00 90.38 104 SER A C 1
ATOM 758 O O . SER A 1 104 ? 16.559 -1.964 -15.101 1.00 90.38 104 SER A O 1
ATOM 760 N N . LEU A 1 105 ? 14.411 -1.430 -15.383 1.00 90.12 105 LEU A N 1
ATOM 761 C CA . LEU A 1 105 ? 14.652 -0.615 -16.573 1.00 90.12 105 LEU A CA 1
ATOM 762 C C . LEU A 1 105 ? 15.347 0.701 -16.223 1.00 90.12 105 LEU A C 1
ATOM 764 O O . LEU A 1 105 ? 16.295 1.097 -16.906 1.00 90.12 105 LEU A O 1
ATOM 768 N N . ALA A 1 106 ? 14.892 1.363 -15.159 1.00 89.62 106 ALA A N 1
ATOM 769 C CA . ALA A 1 106 ? 15.489 2.599 -14.678 1.00 89.62 106 ALA A CA 1
ATOM 770 C C . ALA A 1 106 ? 16.950 2.385 -14.253 1.00 89.62 106 ALA A C 1
ATOM 772 O O . ALA A 1 106 ? 17.803 3.170 -14.660 1.00 89.62 106 ALA A O 1
ATOM 773 N N . SER A 1 107 ? 17.261 1.291 -13.546 1.00 89.44 107 SER A N 1
ATOM 774 C CA . SER A 1 107 ? 18.629 0.969 -13.121 1.00 89.44 107 SER A CA 1
ATOM 775 C C . SER A 1 107 ? 19.568 0.726 -14.305 1.00 89.44 107 SER A C 1
ATOM 777 O O . SER A 1 107 ? 20.684 1.241 -14.334 1.00 89.44 107 SER A O 1
ATOM 779 N N . LYS A 1 108 ? 19.097 0.025 -15.347 1.00 88.00 108 LYS A N 1
ATOM 780 C CA . LYS A 1 108 ? 19.856 -0.144 -16.596 1.00 88.00 108 LYS A CA 1
ATOM 781 C C . LYS A 1 108 ? 20.135 1.193 -17.275 1.00 88.00 108 LYS A C 1
ATOM 783 O O . LYS A 1 108 ? 21.220 1.388 -17.817 1.00 88.00 108 LYS A O 1
ATOM 788 N N . LYS A 1 109 ? 19.169 2.119 -17.258 1.00 88.31 109 LYS A N 1
ATOM 789 C CA . LYS A 1 109 ? 19.330 3.444 -17.869 1.00 88.31 109 LYS A CA 1
ATOM 790 C C . LYS A 1 109 ? 20.256 4.354 -17.060 1.00 88.31 109 LYS A C 1
ATOM 792 O O . LYS A 1 109 ? 20.986 5.129 -17.671 1.00 88.31 109 LYS A O 1
ATOM 797 N N . SER A 1 110 ? 20.247 4.240 -15.732 1.00 87.94 110 SER A N 1
ATOM 798 C CA . SER A 1 110 ? 21.158 4.956 -14.831 1.00 87.94 110 SER A CA 1
ATOM 799 C C . SER A 1 110 ? 22.522 4.279 -14.665 1.00 87.94 110 SER A C 1
ATOM 801 O O . SER A 1 110 ? 23.358 4.798 -13.935 1.00 87.94 110 SER A O 1
ATOM 803 N N . GLN A 1 111 ? 22.758 3.146 -15.340 1.00 86.94 111 GLN A N 1
ATOM 804 C CA . GLN A 1 111 ? 23.989 2.349 -15.251 1.00 86.94 111 GLN A CA 1
ATOM 805 C C . GLN A 1 111 ? 24.295 1.828 -13.832 1.00 86.94 111 GLN A C 1
ATOM 807 O O . GLN A 1 111 ? 25.438 1.500 -13.522 1.00 86.94 111 GLN A O 1
ATOM 812 N N . SER A 1 112 ? 23.274 1.699 -12.982 1.00 84.31 112 SER A N 1
ATOM 813 C CA . SER A 1 112 ? 23.390 1.037 -11.679 1.00 84.31 112 SER A CA 1
ATOM 814 C C . SER A 1 112 ? 23.516 -0.475 -11.885 1.00 84.31 112 SER A C 1
ATOM 816 O O . SER A 1 112 ? 22.624 -1.134 -12.429 1.00 84.31 112 SER A O 1
ATOM 818 N N . THR A 1 113 ? 24.656 -1.028 -11.474 1.00 84.69 113 THR A N 1
ATOM 819 C CA . THR A 1 113 ? 24.990 -2.456 -11.608 1.00 84.69 113 THR A CA 1
ATOM 820 C C . THR A 1 113 ? 24.580 -3.282 -10.390 1.00 84.69 113 THR A C 1
ATOM 822 O O . THR A 1 113 ? 24.470 -4.503 -10.478 1.00 84.69 113 THR A O 1
ATOM 825 N N . ASP A 1 114 ? 24.317 -2.629 -9.264 1.00 90.12 114 ASP A N 1
ATOM 826 C CA . ASP A 1 114 ? 23.994 -3.231 -7.973 1.00 90.12 114 ASP A CA 1
ATOM 827 C C . ASP A 1 114 ? 22.498 -3.520 -7.786 1.00 90.12 114 ASP A C 1
ATOM 829 O O . ASP A 1 114 ? 22.145 -4.388 -6.983 1.00 90.12 114 ASP A O 1
ATOM 833 N N . PHE A 1 115 ? 21.621 -2.858 -8.548 1.00 89.25 115 PHE A N 1
ATOM 834 C CA . PHE A 1 115 ? 20.167 -2.970 -8.401 1.00 89.25 115 PHE A CA 1
ATOM 835 C C . PHE A 1 115 ? 19.624 -4.414 -8.418 1.00 89.25 115 PHE A C 1
ATOM 837 O O . PHE A 1 115 ? 18.832 -4.738 -7.532 1.00 89.25 115 PHE A O 1
ATOM 844 N N . PRO A 1 116 ? 20.056 -5.325 -9.319 1.00 89.56 116 PRO A N 1
ATOM 845 C CA . PRO A 1 116 ? 19.609 -6.720 -9.268 1.00 89.56 116 PRO A CA 1
ATOM 846 C C . PRO A 1 116 ? 19.919 -7.399 -7.926 1.00 89.56 116 PRO A C 1
ATOM 848 O O . PRO A 1 116 ? 19.054 -8.060 -7.357 1.00 89.56 116 PRO A O 1
ATOM 851 N N . SER A 1 117 ? 21.119 -7.166 -7.378 1.00 93.69 117 SER A N 1
ATOM 852 C CA . SER A 1 117 ? 21.517 -7.715 -6.076 1.00 93.69 117 SER A CA 1
ATOM 853 C C . SER A 1 117 ? 20.705 -7.118 -4.922 1.00 93.69 117 SER A C 1
ATOM 855 O O . SER A 1 117 ? 20.394 -7.813 -3.958 1.00 93.69 117 SER A O 1
ATOM 857 N N . ILE A 1 118 ? 20.346 -5.831 -5.012 1.00 95.00 118 ILE A N 1
ATOM 858 C CA . ILE A 1 118 ? 19.515 -5.145 -4.016 1.00 95.00 118 ILE A CA 1
ATOM 859 C C . ILE A 1 118 ? 18.125 -5.778 -3.980 1.00 95.00 118 ILE A C 1
ATOM 861 O O . ILE A 1 118 ? 17.636 -6.094 -2.899 1.00 95.00 118 ILE A O 1
ATOM 865 N N . ILE A 1 119 ? 17.509 -6.000 -5.145 1.00 94.00 119 ILE A N 1
ATOM 866 C CA . ILE A 1 119 ? 16.176 -6.605 -5.235 1.00 94.00 119 ILE A CA 1
ATOM 867 C C . ILE A 1 119 ? 16.175 -8.052 -4.740 1.00 94.00 119 ILE A C 1
ATOM 869 O O . ILE A 1 119 ? 15.248 -8.443 -4.037 1.00 94.00 119 ILE A O 1
ATOM 873 N N . GLU A 1 120 ? 17.216 -8.834 -5.028 1.00 93.75 120 GLU A N 1
ATOM 874 C CA . GLU A 1 120 ? 17.338 -10.197 -4.501 1.00 93.75 120 GLU A CA 1
ATOM 875 C C . GLU A 1 120 ? 17.441 -10.212 -2.967 1.00 93.75 120 GLU A C 1
ATOM 877 O O . GLU A 1 120 ? 16.708 -10.946 -2.298 1.00 93.75 120 GLU A O 1
ATOM 882 N N . ARG A 1 121 ? 18.286 -9.348 -2.383 1.00 96.38 121 ARG A N 1
ATOM 883 C CA . ARG A 1 121 ? 18.367 -9.196 -0.920 1.00 96.38 121 ARG A CA 1
ATOM 884 C C . ARG A 1 121 ? 17.036 -8.749 -0.326 1.00 96.38 121 ARG A C 1
ATOM 886 O O . ARG A 1 121 ? 16.621 -9.294 0.693 1.00 96.38 121 ARG A O 1
ATOM 893 N N . LEU A 1 122 ? 16.364 -7.791 -0.963 1.00 96.31 122 LEU A N 1
ATOM 894 C CA . LEU A 1 122 ? 15.067 -7.288 -0.522 1.00 96.31 122 LEU A CA 1
ATOM 895 C C . LEU A 1 122 ? 13.998 -8.383 -0.541 1.00 96.31 122 LEU A C 1
ATOM 897 O O . LEU A 1 122 ? 13.249 -8.519 0.422 1.00 96.31 122 LEU A O 1
ATOM 901 N N . ALA A 1 123 ? 13.945 -9.181 -1.608 1.00 94.12 123 ALA A N 1
ATOM 902 C CA . ALA A 1 123 ? 13.001 -10.283 -1.738 1.00 94.12 123 ALA A CA 1
ATOM 903 C C . ALA A 1 123 ? 13.221 -11.337 -0.645 1.00 94.12 123 ALA A C 1
ATOM 905 O O . ALA A 1 123 ? 12.268 -11.725 0.029 1.00 94.12 123 ALA A O 1
ATOM 906 N N . ASN A 1 124 ? 14.474 -11.739 -0.410 1.00 95.56 124 ASN A N 1
ATOM 907 C CA . ASN A 1 124 ? 14.824 -12.688 0.649 1.00 95.56 124 ASN A CA 1
ATOM 908 C C . ASN A 1 124 ? 14.491 -12.143 2.046 1.00 95.56 124 ASN A C 1
ATOM 910 O O . ASN A 1 124 ? 13.933 -12.861 2.877 1.00 95.56 124 ASN A O 1
ATOM 914 N N . HIS A 1 125 ? 14.782 -10.863 2.289 1.00 95.62 125 HIS A N 1
ATOM 915 C CA . HIS A 1 125 ? 14.457 -10.174 3.539 1.00 95.62 125 HIS A CA 1
ATOM 916 C C . HIS A 1 125 ? 12.945 -10.102 3.782 1.00 95.62 125 HIS A C 1
ATOM 918 O O . HIS A 1 125 ? 12.472 -10.355 4.889 1.00 95.62 125 HIS A O 1
ATOM 924 N N . PHE A 1 126 ? 12.169 -9.791 2.743 1.00 95.62 126 PHE A N 1
ATOM 925 C CA . PHE A 1 126 ? 10.718 -9.674 2.839 1.00 95.62 126 PHE A CA 1
ATOM 926 C C . PHE A 1 126 ? 10.016 -11.035 2.954 1.00 95.62 126 PHE A C 1
ATOM 928 O O . PHE A 1 126 ? 9.054 -11.161 3.712 1.00 95.62 126 PHE A O 1
ATOM 935 N N . ALA A 1 127 ? 10.508 -12.073 2.270 1.00 93.56 127 ALA A N 1
ATOM 936 C CA . ALA A 1 127 ? 9.920 -13.415 2.292 1.00 93.56 127 ALA A CA 1
ATOM 937 C C . ALA A 1 127 ? 9.785 -13.977 3.718 1.00 93.56 127 ALA A C 1
ATOM 939 O O . ALA A 1 127 ? 8.772 -14.587 4.055 1.00 93.56 127 ALA A O 1
ATOM 940 N N . GLN A 1 128 ? 10.768 -13.705 4.578 1.00 91.81 128 GLN A N 1
ATOM 941 C CA . GLN A 1 128 ? 10.769 -14.135 5.981 1.00 91.81 128 GLN A CA 1
ATOM 942 C C . GLN A 1 128 ? 9.751 -13.374 6.849 1.00 91.81 128 GLN A C 1
ATOM 944 O O . GLN A 1 128 ? 9.361 -13.853 7.911 1.00 91.81 128 GLN A O 1
ATOM 949 N N . ARG A 1 129 ? 9.308 -12.191 6.407 1.00 94.06 129 ARG A N 1
ATOM 950 C CA . ARG A 1 129 ? 8.394 -11.303 7.143 1.00 94.06 129 ARG A CA 1
ATOM 951 C C . ARG A 1 129 ? 6.941 -11.420 6.694 1.00 94.06 129 ARG A C 1
ATOM 953 O O . ARG A 1 129 ? 6.056 -11.005 7.436 1.00 94.06 129 ARG A O 1
ATOM 960 N N . LEU A 1 130 ? 6.689 -11.989 5.514 1.00 93.81 130 LEU A N 1
ATOM 961 C CA . LEU A 1 130 ? 5.360 -12.018 4.904 1.00 93.81 130 LEU A CA 1
ATOM 962 C C . LEU A 1 130 ? 4.321 -12.766 5.752 1.00 93.81 130 LEU A C 1
ATOM 964 O O . LEU A 1 130 ? 3.235 -12.243 5.974 1.00 93.81 130 LEU A O 1
ATOM 968 N N . GLN A 1 131 ? 4.647 -13.967 6.238 1.00 94.75 131 GLN A N 1
ATOM 969 C CA . GLN A 1 131 ? 3.709 -14.772 7.033 1.00 94.75 131 GLN A CA 1
ATOM 970 C C . GLN A 1 131 ? 3.371 -14.111 8.386 1.00 94.75 131 GLN A C 1
ATOM 972 O O . GLN A 1 131 ? 2.185 -13.925 8.664 1.00 94.75 131 GLN A O 1
ATOM 977 N N . PRO A 1 132 ? 4.355 -13.662 9.199 1.00 96.31 132 PRO A N 1
ATOM 978 C CA . PRO A 1 132 ? 4.061 -12.891 10.408 1.00 96.31 132 PRO A CA 1
ATOM 979 C C . PRO A 1 132 ? 3.260 -11.614 10.135 1.00 96.31 132 PRO A C 1
ATOM 981 O O . PRO A 1 132 ? 2.336 -11.298 10.877 1.00 96.31 132 PRO A O 1
ATOM 984 N N . LEU A 1 133 ? 3.588 -10.885 9.062 1.00 96.56 133 LEU A N 1
ATOM 985 C CA . LEU A 1 133 ? 2.844 -9.694 8.656 1.00 96.56 133 LEU A CA 1
ATOM 986 C C . LEU A 1 133 ? 1.376 -10.025 8.366 1.00 96.56 133 LEU A C 1
ATOM 988 O O . LEU A 1 133 ? 0.497 -9.333 8.870 1.00 96.56 133 LEU A O 1
ATOM 992 N N . ALA A 1 134 ? 1.106 -11.075 7.587 1.00 97.69 134 ALA A N 1
ATOM 993 C CA . ALA A 1 134 ? -0.255 -11.487 7.259 1.00 97.69 134 ALA A CA 1
ATOM 994 C C . ALA A 1 134 ? -1.072 -11.804 8.517 1.00 97.69 134 ALA A C 1
ATOM 996 O O . ALA A 1 134 ? -2.164 -11.265 8.670 1.00 97.69 134 ALA A O 1
ATOM 997 N N . ALA A 1 135 ? -0.510 -12.575 9.453 1.00 97.81 135 ALA A N 1
ATOM 998 C CA . ALA A 1 135 ? -1.174 -12.891 10.716 1.00 97.81 135 ALA A CA 1
ATOM 999 C C . ALA A 1 135 ? -1.467 -11.636 11.564 1.00 97.81 135 ALA A C 1
ATOM 1001 O O . ALA A 1 135 ? -2.551 -11.511 12.133 1.00 97.81 135 ALA A O 1
ATOM 1002 N N . HIS A 1 136 ? -0.532 -10.680 11.630 1.00 97.88 136 HIS A N 1
ATOM 1003 C CA . HIS A 1 136 ? -0.754 -9.424 12.355 1.00 97.88 136 HIS A CA 1
ATOM 1004 C C . HIS A 1 136 ? -1.845 -8.561 11.711 1.00 97.88 136 HIS A C 1
ATOM 1006 O O . HIS A 1 136 ? -2.691 -8.026 12.425 1.00 97.88 136 HIS A O 1
ATOM 1012 N N . VAL A 1 137 ? -1.852 -8.439 10.379 1.00 98.50 137 VAL A N 1
ATOM 1013 C CA . VAL A 1 137 ? -2.883 -7.674 9.660 1.00 98.50 137 VAL A CA 1
ATOM 1014 C C . VAL A 1 137 ? -4.252 -8.342 9.810 1.00 98.50 137 VAL A C 1
ATOM 1016 O O . VAL A 1 137 ? -5.237 -7.648 10.041 1.00 98.50 137 VAL A O 1
ATOM 1019 N N . GLU A 1 138 ? -4.328 -9.672 9.740 1.00 98.44 138 GLU A N 1
ATOM 1020 C CA . GLU A 1 138 ? -5.571 -10.420 9.956 1.00 98.44 138 GLU A CA 1
ATOM 1021 C C . GLU A 1 138 ? -6.145 -10.176 11.355 1.00 98.44 138 GLU A C 1
ATOM 1023 O O . GLU A 1 138 ? -7.311 -9.798 11.489 1.00 98.44 138 GLU A O 1
ATOM 1028 N N . ALA A 1 139 ? -5.321 -10.328 12.396 1.00 98.50 139 ALA A N 1
ATOM 1029 C CA . ALA A 1 139 ? -5.732 -10.085 13.776 1.00 98.50 139 ALA A CA 1
ATOM 1030 C C . ALA A 1 139 ? -6.181 -8.631 13.989 1.00 98.50 139 ALA A C 1
ATOM 1032 O O . ALA A 1 139 ? -7.200 -8.376 14.635 1.00 98.50 139 ALA A O 1
ATOM 1033 N N . PHE A 1 140 ? -5.458 -7.679 13.397 1.00 98.50 140 PHE A N 1
ATOM 1034 C CA . PHE A 1 140 ? -5.813 -6.267 13.434 1.00 98.50 140 PHE A CA 1
ATOM 1035 C C . PHE A 1 140 ? -7.175 -6.005 12.778 1.00 98.50 140 PHE A C 1
ATOM 1037 O O . PHE A 1 140 ? -8.041 -5.377 13.385 1.00 98.50 140 PHE A O 1
ATOM 1044 N N . VAL A 1 141 ? -7.414 -6.538 11.577 1.00 98.12 141 VAL A N 1
ATOM 1045 C CA . VAL A 1 141 ? -8.708 -6.413 10.887 1.00 98.12 141 VAL A CA 1
ATOM 1046 C C . VAL A 1 141 ? -9.828 -7.094 11.673 1.00 98.12 141 VAL A C 1
ATOM 1048 O O . VAL A 1 141 ? -10.940 -6.569 11.750 1.00 98.12 141 VAL A O 1
ATOM 1051 N N . ALA A 1 142 ? -9.572 -8.243 12.297 1.00 97.81 142 ALA A N 1
ATOM 1052 C CA . ALA A 1 142 ? -10.561 -8.920 13.129 1.00 97.81 142 ALA A CA 1
ATOM 1053 C C . ALA A 1 142 ? -11.011 -8.037 14.308 1.00 97.81 142 ALA A C 1
ATOM 1055 O O . ALA A 1 142 ? -12.214 -7.946 14.567 1.00 97.81 142 ALA A O 1
ATOM 1056 N N . ALA A 1 143 ? -10.077 -7.322 14.940 1.00 97.62 143 ALA A N 1
ATOM 1057 C CA . ALA A 1 143 ? -10.328 -6.471 16.103 1.00 97.62 143 ALA A CA 1
ATOM 1058 C C . ALA A 1 143 ? -11.042 -5.138 15.799 1.00 97.62 143 ALA A C 1
ATOM 1060 O O . ALA A 1 143 ? -11.602 -4.543 16.716 1.00 97.62 143 ALA A O 1
ATOM 1061 N N . HIS A 1 144 ? -11.067 -4.678 14.542 1.00 96.62 144 HIS A N 1
ATOM 1062 C CA . HIS A 1 144 ? -11.574 -3.344 14.194 1.00 96.62 144 HIS A CA 1
ATOM 1063 C C . HIS A 1 144 ? -12.691 -3.359 13.152 1.00 96.62 144 HIS A C 1
ATOM 1065 O O . HIS A 1 144 ? -12.695 -4.172 12.230 1.00 96.62 144 HIS A O 1
ATOM 1071 N N . SER A 1 145 ? -13.626 -2.418 13.249 1.00 93.56 145 SER A N 1
ATOM 1072 C CA . SER A 1 145 ? -14.660 -2.190 12.236 1.00 93.56 145 SER A CA 1
ATOM 1073 C C . SER A 1 145 ? -14.490 -0.789 11.669 1.00 93.56 145 SER A C 1
ATOM 1075 O O . SER A 1 145 ? -14.592 0.183 12.408 1.00 93.56 145 SER A O 1
ATOM 1077 N N . PHE A 1 146 ? -14.226 -0.697 10.368 1.00 96.44 146 PHE A N 1
ATOM 1078 C CA . PHE A 1 146 ? -13.976 0.575 9.695 1.00 96.44 146 PHE A CA 1
ATOM 1079 C C . PHE A 1 146 ? -15.083 0.893 8.693 1.00 96.44 146 PHE A C 1
ATOM 1081 O O . PHE A 1 146 ? -15.506 0.014 7.931 1.00 96.44 146 PHE A O 1
ATOM 1088 N N . ALA A 1 147 ? -15.509 2.153 8.684 1.00 93.88 147 ALA A N 1
ATOM 1089 C CA . ALA A 1 147 ? -16.404 2.713 7.681 1.00 93.88 147 ALA A CA 1
ATOM 1090 C C . ALA A 1 147 ? -15.613 3.180 6.450 1.00 93.88 147 ALA A C 1
ATOM 1092 O O . ALA A 1 147 ? -15.974 2.847 5.319 1.00 93.88 147 ALA A O 1
ATOM 1093 N N . ASP A 1 148 ? -14.489 3.860 6.691 1.00 94.88 148 ASP A N 1
ATOM 1094 C CA . ASP A 1 148 ? -13.694 4.538 5.670 1.00 94.88 148 ASP A CA 1
ATOM 1095 C C . ASP A 1 148 ? -12.228 4.097 5.706 1.00 94.88 148 ASP A C 1
ATOM 1097 O O . ASP A 1 148 ? -11.635 3.922 6.773 1.00 94.88 148 ASP A O 1
ATOM 1101 N N . TYR A 1 149 ? -11.624 3.955 4.522 1.00 98.44 149 TYR A N 1
ATOM 1102 C CA . TYR A 1 149 ? -10.208 3.616 4.363 1.00 98.44 149 TYR A CA 1
ATOM 1103 C C . TYR A 1 149 ? -9.473 4.734 3.628 1.00 98.44 149 TYR A C 1
ATOM 1105 O O . TYR A 1 149 ? -9.811 5.097 2.500 1.00 98.44 149 TYR A O 1
ATOM 1113 N N . ILE A 1 150 ? -8.426 5.265 4.244 1.00 98.69 150 ILE A N 1
ATOM 1114 C CA . ILE A 1 150 ? -7.656 6.387 3.718 1.00 98.69 150 ILE A CA 1
ATOM 1115 C C . ILE A 1 150 ? -6.201 5.960 3.580 1.00 98.69 150 ILE A C 1
ATOM 1117 O O . ILE A 1 150 ? -5.590 5.486 4.531 1.00 98.69 150 ILE A O 1
ATOM 1121 N N . PHE A 1 151 ? -5.632 6.153 2.394 1.00 98.81 151 PHE A N 1
ATOM 1122 C CA . PHE A 1 151 ? -4.235 5.843 2.103 1.00 98.81 151 PHE A CA 1
ATOM 1123 C C . PHE A 1 151 ? -3.453 7.139 1.864 1.00 98.81 151 PHE A C 1
ATOM 1125 O O . PHE A 1 151 ? -3.791 7.932 0.986 1.00 98.81 151 PHE A O 1
ATOM 1132 N N . LEU A 1 152 ? -2.409 7.370 2.651 1.00 98.75 152 LEU A N 1
ATOM 1133 C CA . LEU A 1 152 ? -1.660 8.622 2.701 1.00 98.75 152 LEU A CA 1
ATOM 1134 C C . LEU A 1 152 ? -0.204 8.371 2.351 1.00 98.75 152 LEU A C 1
ATOM 1136 O O . LEU A 1 152 ? 0.416 7.457 2.889 1.00 98.75 152 LEU A O 1
ATOM 1140 N N . ALA A 1 153 ? 0.336 9.159 1.428 1.00 98.38 153 ALA A N 1
ATOM 1141 C CA . ALA A 1 153 ? 1.734 9.042 1.037 1.00 98.38 153 ALA A CA 1
ATOM 1142 C C . ALA A 1 153 ? 2.254 10.301 0.338 1.00 98.38 153 ALA A C 1
ATOM 1144 O O . ALA A 1 153 ? 1.480 11.141 -0.131 1.00 98.38 153 ALA A O 1
ATOM 1145 N N . GLN A 1 154 ? 3.575 10.390 0.192 1.00 95.75 154 GLN A N 1
ATOM 1146 C CA . GLN A 1 154 ? 4.250 11.420 -0.597 1.00 95.75 154 GLN A CA 1
ATOM 1147 C C . GLN A 1 154 ? 5.103 10.849 -1.728 1.00 95.75 154 GLN A C 1
ATOM 1149 O O . GLN A 1 154 ? 5.502 9.683 -1.729 1.00 95.75 154 GLN A O 1
ATOM 1154 N N . GLY A 1 155 ? 5.385 11.702 -2.717 1.00 94.12 155 GLY A N 1
ATOM 1155 C CA . GLY A 1 155 ? 6.324 11.401 -3.795 1.00 94.12 155 GLY A CA 1
ATOM 1156 C C . GLY A 1 155 ? 6.029 10.064 -4.500 1.00 94.12 155 GLY A C 1
ATOM 1157 O O . GLY A 1 155 ? 4.878 9.807 -4.863 1.00 94.12 155 GLY A O 1
ATOM 1158 N N . PRO A 1 156 ? 7.036 9.192 -4.697 1.00 93.25 156 PRO A N 1
ATOM 1159 C CA . PRO A 1 156 ? 6.853 7.886 -5.337 1.00 93.25 156 PRO A CA 1
ATOM 1160 C C . PRO A 1 156 ? 5.863 6.959 -4.614 1.00 93.25 156 PRO A C 1
ATOM 1162 O O . PRO A 1 156 ? 5.189 6.162 -5.267 1.00 93.25 156 PRO A O 1
ATOM 1165 N N . PHE A 1 157 ? 5.726 7.082 -3.290 1.00 97.12 157 PHE A N 1
ATOM 1166 C CA . PHE A 1 157 ? 4.799 6.268 -2.500 1.00 97.12 157 PHE A CA 1
ATOM 1167 C C . PHE A 1 157 ? 3.334 6.653 -2.737 1.00 97.12 157 PHE A C 1
ATOM 1169 O O . PHE A 1 157 ? 2.449 5.832 -2.517 1.00 97.12 157 PHE A O 1
ATOM 1176 N N . TYR A 1 158 ? 3.047 7.851 -3.262 1.00 97.62 158 TYR A N 1
ATOM 1177 C CA . TYR A 1 158 ? 1.676 8.244 -3.604 1.00 97.62 158 TYR A CA 1
ATOM 1178 C C . TYR A 1 158 ? 1.045 7.344 -4.670 1.00 97.62 158 TYR A C 1
ATOM 1180 O O . TYR A 1 158 ? -0.140 7.024 -4.590 1.00 97.62 158 TYR A O 1
ATOM 1188 N N . ALA A 1 159 ? 1.836 6.847 -5.626 1.00 95.69 159 ALA A N 1
ATOM 1189 C CA . ALA A 1 159 ? 1.352 5.843 -6.571 1.00 95.69 159 ALA A CA 1
ATOM 1190 C C . ALA A 1 159 ? 0.929 4.544 -5.858 1.00 95.69 159 ALA A C 1
ATOM 1192 O O . ALA A 1 159 ? -0.074 3.944 -6.241 1.00 95.69 159 ALA A O 1
ATOM 1193 N N . LEU A 1 160 ? 1.639 4.153 -4.791 1.00 97.19 160 LEU A N 1
ATOM 1194 C CA . LEU A 1 160 ? 1.271 2.999 -3.968 1.00 97.19 160 LEU A CA 1
ATOM 1195 C C . LEU A 1 160 ? 0.009 3.265 -3.155 1.00 97.19 160 LEU A C 1
ATOM 1197 O O . LEU A 1 160 ? -0.844 2.392 -3.105 1.00 97.19 160 LEU A O 1
ATOM 1201 N N . ALA A 1 161 ? -0.152 4.455 -2.570 1.00 98.38 161 ALA A N 1
ATOM 1202 C CA . ALA A 1 161 ? -1.370 4.814 -1.842 1.00 98.38 161 ALA A CA 1
ATOM 1203 C C . ALA A 1 161 ? -2.613 4.770 -2.745 1.00 98.38 161 ALA A C 1
ATOM 1205 O O . ALA A 1 161 ? -3.656 4.255 -2.343 1.00 98.38 161 ALA A O 1
ATOM 1206 N N . ARG A 1 162 ? -2.495 5.257 -3.987 1.00 98.19 162 ARG A N 1
ATOM 1207 C CA . ARG A 1 162 ? -3.571 5.177 -4.986 1.00 98.19 162 ARG A CA 1
ATOM 1208 C C . ARG A 1 162 ? -3.920 3.737 -5.342 1.00 98.19 162 ARG A C 1
ATOM 1210 O O . ARG A 1 162 ? -5.096 3.383 -5.363 1.00 98.19 162 ARG A O 1
ATOM 1217 N N . GLU A 1 163 ? -2.911 2.914 -5.607 1.00 97.31 163 GLU A N 1
ATOM 1218 C CA . GLU A 1 163 ? -3.123 1.506 -5.938 1.00 97.31 163 GLU A CA 1
ATOM 1219 C C . GLU A 1 163 ? -3.687 0.729 -4.743 1.00 97.31 163 GLU A C 1
ATOM 1221 O O . GLU A 1 163 ? -4.649 -0.011 -4.893 1.00 97.31 163 GLU A O 1
ATOM 1226 N N . ALA A 1 164 ? -3.160 0.953 -3.539 1.00 98.00 164 ALA A N 1
ATOM 1227 C CA . ALA A 1 164 ? -3.661 0.376 -2.297 1.00 98.00 164 ALA A CA 1
ATOM 1228 C C . ALA A 1 164 ? -5.137 0.717 -2.060 1.00 98.00 164 ALA A C 1
ATOM 1230 O O . ALA A 1 164 ? -5.924 -0.175 -1.747 1.00 98.00 164 ALA A O 1
ATOM 1231 N N . SER A 1 165 ? -5.523 1.977 -2.285 1.00 98.19 165 SER A N 1
ATOM 1232 C CA . SER A 1 165 ? -6.922 2.405 -2.246 1.00 98.19 165 SER A CA 1
ATOM 1233 C C . SER A 1 165 ? -7.768 1.620 -3.249 1.00 98.19 165 SER A C 1
ATOM 1235 O O . SER A 1 165 ? -8.755 0.990 -2.877 1.00 98.19 165 SER A O 1
ATOM 1237 N N . LEU A 1 166 ? -7.334 1.540 -4.508 1.00 96.31 166 LEU A N 1
ATOM 1238 C CA . LEU A 1 166 ? -8.045 0.760 -5.519 1.00 96.31 166 LEU A CA 1
ATOM 1239 C C . LEU A 1 166 ? -8.203 -0.714 -5.103 1.00 96.31 166 LEU A C 1
ATOM 1241 O O . LEU A 1 166 ? -9.304 -1.256 -5.159 1.00 96.31 166 LEU A O 1
ATOM 1245 N N . LYS A 1 167 ? -7.130 -1.356 -4.628 1.00 95.06 167 LYS A N 1
ATOM 1246 C CA . LYS A 1 167 ? -7.141 -2.761 -4.193 1.00 95.06 167 LYS A CA 1
ATOM 1247 C C . LYS A 1 167 ? -8.057 -2.988 -2.989 1.00 95.06 167 LYS A C 1
ATOM 1249 O O . LYS A 1 167 ? -8.780 -3.983 -2.955 1.00 95.06 167 LYS A O 1
ATOM 1254 N N . ALA A 1 168 ? -8.072 -2.067 -2.027 1.00 95.50 168 ALA A N 1
ATOM 1255 C CA . ALA A 1 168 ? -8.981 -2.125 -0.888 1.00 95.50 168 ALA A CA 1
ATOM 1256 C C . ALA A 1 168 ? -10.447 -2.013 -1.330 1.00 95.50 168 ALA A C 1
ATOM 1258 O O . ALA A 1 168 ? -11.268 -2.824 -0.894 1.00 95.50 168 ALA A O 1
ATOM 1259 N N . THR A 1 169 ? -10.769 -1.080 -2.234 1.00 95.31 169 THR A N 1
ATOM 1260 C CA . THR A 1 169 ? -12.118 -0.955 -2.813 1.00 95.31 169 THR A CA 1
ATOM 1261 C C . THR A 1 169 ? -12.532 -2.237 -3.534 1.00 95.31 169 THR A C 1
ATOM 1263 O O . THR A 1 169 ? -13.605 -2.774 -3.258 1.00 95.31 169 THR A O 1
ATOM 1266 N N . GLU A 1 170 ? -11.680 -2.758 -4.420 1.00 93.69 170 GLU A N 1
ATOM 1267 C CA . GLU A 1 170 ? -11.978 -3.953 -5.213 1.00 93.69 170 GLU A CA 1
ATOM 1268 C C . GLU A 1 170 ? -12.212 -5.186 -4.327 1.00 93.69 170 GLU A C 1
ATOM 1270 O O . GLU A 1 170 ? -13.244 -5.834 -4.459 1.00 93.69 170 GLU A O 1
ATOM 1275 N N . MET A 1 171 ? -11.305 -5.493 -3.390 1.00 93.81 171 MET A N 1
ATOM 1276 C CA . MET A 1 171 ? -11.392 -6.717 -2.575 1.00 93.81 171 MET A CA 1
ATOM 1277 C C . MET A 1 171 ? -12.488 -6.678 -1.511 1.00 93.81 171 MET A C 1
ATOM 1279 O O . MET A 1 171 ? -13.064 -7.716 -1.182 1.00 93.81 171 MET A O 1
ATOM 1283 N N . SER A 1 172 ? -12.749 -5.504 -0.931 1.00 93.50 172 SER A N 1
ATOM 1284 C CA . SER A 1 172 ? -13.589 -5.392 0.268 1.00 93.50 172 SER A CA 1
ATOM 1285 C C . SER A 1 172 ? -14.919 -4.675 0.055 1.00 93.50 172 SER A C 1
ATOM 1287 O O . SER A 1 172 ? -15.715 -4.571 0.997 1.00 93.50 172 SER A O 1
ATOM 1289 N N . CYS A 1 173 ? -15.151 -4.148 -1.152 1.00 92.94 173 CYS A N 1
ATOM 1290 C CA . CYS A 1 173 ? -16.272 -3.261 -1.467 1.00 92.94 173 CYS A CA 1
ATOM 1291 C C . CYS A 1 173 ? -16.430 -2.125 -0.436 1.00 92.94 173 CYS A C 1
ATOM 1293 O O . CYS A 1 173 ? -17.546 -1.702 -0.134 1.00 92.94 173 CYS A O 1
ATOM 1295 N N . SER A 1 174 ? -15.320 -1.685 0.164 1.00 93.50 174 SER A N 1
ATOM 1296 C CA . SER A 1 174 ? -15.289 -0.550 1.085 1.00 93.50 174 SER A CA 1
ATOM 1297 C C . SER A 1 174 ? -15.028 0.724 0.308 1.00 93.50 174 SER A C 1
ATOM 1299 O O . SER A 1 174 ? -14.315 0.704 -0.693 1.00 93.50 174 SER A O 1
ATOM 1301 N N . TYR A 1 175 ? -15.562 1.835 0.801 1.00 94.75 175 TYR A N 1
ATOM 1302 C CA . TYR A 1 175 ? -15.142 3.129 0.305 1.00 94.75 175 TYR A CA 1
ATOM 1303 C C . TYR A 1 175 ? -13.700 3.389 0.735 1.00 94.75 175 TYR A C 1
ATOM 1305 O O . TYR A 1 175 ? -13.356 3.264 1.914 1.00 94.75 175 TYR A O 1
ATOM 1313 N N . SER A 1 176 ? -12.851 3.732 -0.228 1.00 97.31 176 SER A N 1
ATOM 1314 C CA . SER A 1 176 ? -11.491 4.143 0.067 1.00 97.31 176 SER A CA 1
ATOM 1315 C C . SER A 1 176 ? -11.035 5.297 -0.803 1.00 97.31 176 SER A C 1
ATOM 1317 O O . SER A 1 176 ? -11.435 5.434 -1.959 1.00 97.31 176 SER A O 1
ATOM 1319 N N . GLN A 1 177 ? -10.144 6.113 -0.251 1.00 97.69 177 GLN A N 1
ATOM 1320 C CA . GLN A 1 177 ? -9.518 7.222 -0.961 1.00 97.69 177 GLN A CA 1
ATOM 1321 C C . GLN A 1 177 ? -8.024 7.279 -0.675 1.00 97.69 177 GLN A C 1
ATOM 1323 O O . GLN A 1 177 ? -7.525 6.655 0.260 1.00 97.69 177 GLN A O 1
ATOM 1328 N N . SER A 1 178 ? -7.303 8.024 -1.503 1.00 98.25 178 SER A N 1
ATOM 1329 C CA . SER A 1 178 ? -5.884 8.287 -1.311 1.00 98.25 178 SER A CA 1
ATOM 1330 C C . SER A 1 178 ? -5.611 9.780 -1.384 1.00 98.25 178 SER A C 1
ATOM 1332 O O . SER A 1 178 ? -6.111 10.435 -2.300 1.00 98.25 178 SER A O 1
ATOM 1334 N N . PHE A 1 179 ? -4.771 10.295 -0.491 1.00 98.25 179 PHE A N 1
ATOM 1335 C CA . PHE A 1 179 ? -4.354 11.696 -0.496 1.00 98.25 179 PHE A CA 1
ATOM 1336 C C . PHE A 1 179 ? -2.842 11.820 -0.345 1.00 98.25 179 PHE A C 1
ATOM 1338 O O . PHE A 1 179 ? -2.166 10.938 0.187 1.00 98.25 179 PHE A O 1
ATOM 1345 N N . HIS A 1 180 ? -2.313 12.953 -0.794 1.00 98.19 180 HIS A N 1
ATOM 1346 C CA . HIS A 1 180 ? -0.986 13.372 -0.376 1.00 98.19 180 HIS A CA 1
ATOM 1347 C C . HIS A 1 180 ? -1.003 13.627 1.135 1.00 98.19 180 HIS A C 1
ATOM 1349 O O . HIS A 1 180 ? -1.857 14.374 1.613 1.00 98.19 180 HIS A O 1
ATOM 1355 N N . THR A 1 181 ? -0.065 13.036 1.883 1.00 98.06 181 THR A N 1
ATOM 1356 C CA . THR A 1 181 ? -0.049 13.068 3.361 1.00 98.06 181 THR A CA 1
ATOM 1357 C C . THR A 1 181 ? -0.223 14.478 3.936 1.00 98.06 181 THR A C 1
ATOM 1359 O O . THR A 1 181 ? -1.014 14.689 4.847 1.00 98.06 181 THR A O 1
ATOM 1362 N N . LEU A 1 182 ? 0.480 15.466 3.375 1.00 96.62 182 LEU A N 1
ATOM 1363 C CA . LEU A 1 182 ? 0.492 16.840 3.886 1.00 96.62 182 LEU A CA 1
ATOM 1364 C C . LEU A 1 182 ? -0.776 17.609 3.486 1.00 96.62 182 LEU A C 1
ATOM 1366 O O . LEU A 1 182 ? -1.271 18.422 4.263 1.00 96.62 182 LEU A O 1
ATOM 1370 N N . GLU A 1 183 ? -1.352 17.283 2.325 1.00 96.69 183 GLU A N 1
ATOM 1371 C CA . GLU A 1 183 ? -2.587 17.896 1.825 1.00 96.69 183 GLU A CA 1
ATOM 1372 C C . GLU A 1 183 ? -3.825 17.435 2.595 1.00 96.69 183 GLU A C 1
ATOM 1374 O O . GLU A 1 183 ? -4.846 18.123 2.618 1.00 96.69 183 GLU A O 1
ATOM 1379 N N . PHE A 1 184 ? -3.736 16.293 3.283 1.00 97.31 184 PHE A N 1
ATOM 1380 C CA . PHE A 1 184 ? -4.833 15.762 4.084 1.00 97.31 184 PHE A CA 1
ATOM 1381 C C . PHE A 1 184 ? -5.298 16.749 5.170 1.00 97.31 184 PHE A C 1
ATOM 1383 O O . PHE A 1 184 ? -6.484 16.802 5.501 1.00 97.31 184 PHE A O 1
ATOM 1390 N N . ARG A 1 185 ? -4.400 17.615 5.666 1.00 94.88 185 ARG A N 1
ATOM 1391 C CA . ARG A 1 185 ? -4.738 18.660 6.646 1.00 94.88 185 ARG A CA 1
ATOM 1392 C C . ARG A 1 185 ? -5.651 19.757 6.092 1.00 94.88 185 ARG A C 1
ATOM 1394 O O . ARG A 1 185 ? -6.318 20.431 6.876 1.00 94.88 185 ARG A O 1
ATOM 1401 N N . HIS A 1 186 ? -5.702 19.949 4.775 1.00 94.31 186 HIS A N 1
ATOM 1402 C CA . HIS A 1 186 ? -6.357 21.092 4.129 1.00 94.31 186 HIS A CA 1
ATOM 1403 C C . HIS A 1 186 ? -7.845 20.864 3.818 1.00 94.31 186 HIS A C 1
ATOM 1405 O O . HIS A 1 186 ? -8.389 21.420 2.868 1.00 94.31 186 HIS A O 1
ATOM 1411 N N . GLY A 1 187 ? -8.520 20.061 4.642 1.00 93.62 187 GLY A N 1
ATOM 1412 C CA . GLY A 1 187 ? -9.946 19.758 4.509 1.00 93.62 187 GLY A CA 1
ATOM 1413 C C . GLY A 1 187 ? -10.268 18.285 4.746 1.00 93.62 187 GLY A C 1
ATOM 1414 O O . GLY A 1 187 ? -11.103 18.008 5.605 1.00 93.62 187 GLY A O 1
ATOM 1415 N N . PRO A 1 188 ? -9.591 17.339 4.065 1.00 95.38 188 PRO A N 1
ATOM 1416 C CA . PRO A 1 188 ? -9.903 15.916 4.178 1.00 95.38 188 PRO A CA 1
ATOM 1417 C C . PRO A 1 188 ? -9.878 15.369 5.611 1.00 95.38 188 PRO A C 1
ATOM 1419 O O . PRO A 1 188 ? -10.742 14.569 5.952 1.00 95.38 188 PRO A O 1
ATOM 1422 N N . LYS A 1 189 ? -8.991 15.861 6.491 1.00 96.31 189 LYS A N 1
ATOM 1423 C CA . LYS A 1 189 ? -8.940 15.442 7.905 1.00 96.31 189 LYS A CA 1
ATOM 1424 C C . LYS A 1 189 ? -10.239 15.648 8.693 1.00 96.31 189 LYS A C 1
ATOM 1426 O O . LYS A 1 189 ? -10.389 15.078 9.765 1.00 96.31 189 LYS A O 1
ATOM 1431 N N . ALA A 1 190 ? -11.184 16.441 8.183 1.00 96.44 190 ALA A N 1
ATOM 1432 C CA . ALA A 1 190 ? -12.481 16.655 8.819 1.00 96.44 190 ALA A CA 1
ATOM 1433 C C . ALA A 1 190 ? -13.340 15.380 8.927 1.00 96.44 190 ALA A C 1
ATOM 1435 O O . ALA A 1 190 ? -14.284 15.372 9.712 1.00 96.44 190 ALA A O 1
ATOM 1436 N N . ILE A 1 191 ? -13.037 14.330 8.153 1.00 94.75 191 ILE A N 1
ATOM 1437 C CA . ILE A 1 191 ? -13.775 13.054 8.192 1.00 94.75 191 ILE A CA 1
ATOM 1438 C C . ILE A 1 191 ? -13.208 12.055 9.210 1.00 94.75 191 ILE A C 1
ATOM 1440 O O . ILE A 1 191 ? -13.791 10.992 9.398 1.00 94.75 191 ILE A O 1
ATOM 1444 N N . VAL A 1 192 ? -12.075 12.371 9.846 1.00 97.81 192 VAL A N 1
ATOM 1445 C CA . VAL A 1 192 ? -11.383 11.447 10.751 1.00 97.81 192 VAL A CA 1
ATOM 1446 C C . VAL A 1 192 ? -12.237 11.143 11.976 1.00 97.81 192 VAL A C 1
ATOM 1448 O O . VAL A 1 192 ? -12.761 12.039 12.636 1.00 97.81 192 VAL A O 1
ATOM 1451 N N . SER A 1 193 ? -12.354 9.853 12.269 1.00 97.06 193 SER A N 1
ATOM 1452 C CA . SER A 1 193 ? -13.075 9.297 13.408 1.00 97.06 193 SER A CA 1
ATOM 1453 C C . SER A 1 193 ? -12.481 7.944 13.807 1.00 97.06 193 SER A C 1
ATOM 1455 O O . SER A 1 193 ? -11.663 7.379 13.078 1.00 97.06 193 SER A O 1
ATOM 1457 N N . SER A 1 194 ? -12.976 7.366 14.904 1.00 96.88 194 SER A N 1
ATOM 1458 C CA . SER A 1 194 ? -12.623 6.009 15.353 1.00 96.88 194 SER A CA 1
ATOM 1459 C C . SER A 1 194 ? -12.968 4.895 14.363 1.00 96.88 194 SER A C 1
ATOM 1461 O O . SER A 1 194 ? -12.492 3.775 14.516 1.00 96.88 194 SER A O 1
ATOM 1463 N N . GLU A 1 195 ? -13.790 5.178 13.350 1.00 96.44 195 GLU A N 1
ATOM 1464 C CA . GLU A 1 195 ? -14.140 4.231 12.284 1.00 96.44 195 GLU A CA 1
ATOM 1465 C C . GLU A 1 195 ? -13.344 4.483 10.991 1.00 96.44 195 GLU A C 1
ATOM 1467 O O . GLU A 1 195 ? -13.578 3.823 9.978 1.00 96.44 195 GLU A O 1
ATOM 1472 N N . THR A 1 196 ? -12.396 5.427 11.009 1.00 98.00 196 THR A N 1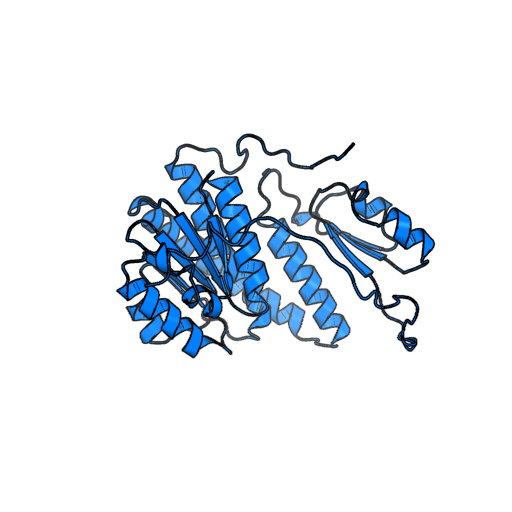
ATOM 1473 C CA . THR A 1 196 ? -11.519 5.737 9.874 1.00 98.00 196 THR A CA 1
ATOM 1474 C C . THR A 1 196 ? -10.198 4.986 10.011 1.00 98.00 196 THR A C 1
ATOM 1476 O O . THR A 1 196 ? -9.451 5.214 10.961 1.00 98.00 196 THR A O 1
ATOM 1479 N N . CYS A 1 197 ? -9.878 4.128 9.043 1.00 98.62 197 CYS A N 1
ATOM 1480 C CA . CYS A 1 197 ? -8.580 3.463 8.951 1.00 98.62 197 CYS A CA 1
ATOM 1481 C C . CYS A 1 197 ? -7.633 4.278 8.063 1.00 98.62 197 CYS A C 1
ATOM 1483 O O . CYS A 1 197 ? -7.859 4.392 6.857 1.00 98.62 197 CYS A O 1
ATOM 1485 N N . LEU A 1 198 ? -6.568 4.837 8.639 1.00 98.81 198 LEU A N 1
ATOM 1486 C CA . LEU A 1 198 ? -5.584 5.654 7.929 1.00 98.81 198 LEU A CA 1
ATOM 1487 C C . LEU A 1 198 ? -4.265 4.899 7.774 1.00 98.81 198 LEU A C 1
ATOM 1489 O O . LEU A 1 198 ? -3.540 4.696 8.741 1.00 98.81 198 LEU A O 1
ATOM 1493 N N . THR A 1 199 ? -3.925 4.517 6.547 1.00 98.88 199 THR A N 1
ATOM 1494 C CA . THR A 1 199 ? -2.659 3.855 6.216 1.00 98.88 199 THR A CA 1
ATOM 1495 C C . THR A 1 199 ? -1.667 4.849 5.629 1.00 98.88 199 THR A C 1
ATOM 1497 O O . THR A 1 199 ? -1.903 5.404 4.559 1.00 98.88 199 THR A O 1
ATOM 1500 N N . PHE A 1 200 ? -0.535 5.039 6.298 1.00 98.81 200 PHE A N 1
ATOM 1501 C CA . PHE A 1 200 ? 0.538 5.944 5.908 1.00 98.81 200 PHE A CA 1
ATOM 1502 C C . PHE A 1 200 ? 1.713 5.172 5.308 1.00 98.81 200 PHE A C 1
ATOM 1504 O O . PHE A 1 200 ? 2.301 4.319 5.972 1.00 98.81 200 PHE A O 1
ATOM 1511 N N . PHE A 1 201 ? 2.103 5.518 4.084 1.00 98.75 201 PHE A N 1
ATOM 1512 C CA . PHE A 1 201 ? 3.372 5.104 3.487 1.00 98.75 201 PHE A CA 1
ATOM 1513 C C . PHE A 1 201 ? 4.384 6.222 3.707 1.00 98.75 201 PHE A C 1
ATOM 1515 O O . PHE A 1 201 ? 4.369 7.230 3.001 1.00 98.75 201 PHE A O 1
ATOM 1522 N N . LEU A 1 202 ? 5.232 6.047 4.715 1.00 98.38 202 LEU A N 1
ATOM 1523 C CA . LEU A 1 202 ? 6.154 7.077 5.166 1.00 98.38 202 LEU A CA 1
ATOM 1524 C C . LEU A 1 202 ? 7.453 7.021 4.361 1.00 98.38 202 LEU A C 1
ATOM 1526 O O . LEU A 1 202 ? 8.135 5.991 4.345 1.00 98.38 202 LEU A O 1
ATOM 1530 N N . SER A 1 203 ? 7.796 8.140 3.726 1.00 96.38 203 SER A N 1
ATOM 1531 C CA . SER A 1 203 ? 9.072 8.313 3.035 1.00 96.38 203 SER A CA 1
ATOM 1532 C C . SER A 1 203 ? 10.188 8.654 4.025 1.00 96.38 203 SER A C 1
ATOM 1534 O O . SER A 1 203 ? 9.958 9.324 5.026 1.00 96.38 203 SER A O 1
ATOM 1536 N N . GLU A 1 204 ? 11.417 8.230 3.754 1.00 94.88 204 GLU A N 1
ATOM 1537 C CA . GLU A 1 204 ? 12.613 8.577 4.524 1.00 94.88 204 GLU A CA 1
ATOM 1538 C C . GLU A 1 204 ? 12.892 10.085 4.454 1.00 94.88 204 GLU A C 1
ATOM 1540 O O . GLU A 1 204 ? 13.198 10.707 5.470 1.00 94.88 204 GLU A O 1
ATOM 1545 N N . ASN A 1 205 ? 12.717 10.695 3.276 1.00 91.62 205 ASN A N 1
ATOM 1546 C CA . ASN A 1 205 ? 12.959 12.127 3.070 1.00 91.62 205 ASN A CA 1
ATOM 1547 C C . ASN A 1 205 ? 11.891 13.027 3.721 1.00 91.62 205 ASN A C 1
ATOM 1549 O O . ASN A 1 205 ? 12.209 14.117 4.192 1.00 91.62 205 ASN A O 1
ATOM 1553 N N . GLY A 1 206 ? 10.627 12.592 3.735 1.00 92.06 206 GLY A N 1
ATOM 1554 C CA . GLY A 1 206 ? 9.495 13.317 4.324 1.00 92.06 206 GLY A CA 1
ATOM 1555 C C . GLY A 1 206 ? 9.145 12.891 5.751 1.00 92.06 206 GLY A C 1
ATOM 1556 O O . GLY A 1 206 ? 8.199 13.436 6.324 1.00 92.06 206 GLY A O 1
ATOM 1557 N N . LEU A 1 207 ? 9.902 11.950 6.333 1.00 94.75 207 LEU A N 1
ATOM 1558 C CA . LEU A 1 207 ? 9.512 11.169 7.510 1.00 94.75 207 LEU A CA 1
ATOM 1559 C C . LEU A 1 207 ? 9.015 12.021 8.673 1.00 94.75 207 LEU A C 1
ATOM 1561 O O . LEU A 1 207 ? 8.017 11.681 9.296 1.00 94.75 207 LEU A O 1
ATOM 1565 N N . GLN A 1 208 ? 9.704 13.125 8.969 1.00 96.25 208 GLN A N 1
ATOM 1566 C CA . GLN A 1 208 ? 9.345 13.996 10.085 1.00 96.25 208 GLN A CA 1
ATOM 1567 C C . GLN A 1 208 ? 7.970 14.645 9.876 1.00 96.25 208 GLN A C 1
ATOM 1569 O O . GLN A 1 208 ? 7.090 14.492 10.718 1.00 96.25 208 GLN A O 1
ATOM 1574 N N . ALA A 1 209 ? 7.768 15.322 8.744 1.00 97.12 209 ALA A N 1
ATOM 1575 C CA . ALA A 1 209 ? 6.515 16.015 8.456 1.00 97.12 209 ALA A CA 1
ATOM 1576 C C . ALA A 1 209 ? 5.343 15.034 8.297 1.00 97.12 209 ALA A C 1
ATOM 1578 O O . ALA A 1 209 ? 4.221 15.334 8.699 1.00 97.12 209 ALA A O 1
ATOM 1579 N N . GLU A 1 210 ? 5.593 13.852 7.729 1.00 98.12 210 GLU A N 1
ATOM 1580 C CA . GLU A 1 210 ? 4.586 12.797 7.610 1.00 98.12 210 GLU A CA 1
ATOM 1581 C C . GLU A 1 210 ? 4.247 12.167 8.971 1.00 98.12 210 GLU A C 1
ATOM 1583 O O . GLU A 1 210 ? 3.073 11.927 9.248 1.00 98.12 210 GLU A O 1
ATOM 1588 N N . ALA A 1 211 ? 5.237 11.968 9.850 1.00 98.06 211 ALA A N 1
ATOM 1589 C CA . ALA A 1 211 ? 5.023 11.483 11.213 1.00 98.06 211 ALA A CA 1
ATOM 1590 C C . ALA A 1 211 ? 4.219 12.475 12.068 1.00 98.06 211 ALA A C 1
ATOM 1592 O O . ALA A 1 211 ? 3.404 12.048 12.880 1.00 98.06 211 ALA A O 1
ATOM 1593 N N . GLU A 1 212 ? 4.393 13.784 11.860 1.00 98.12 212 GLU A N 1
ATOM 1594 C CA . GLU A 1 212 ? 3.559 14.810 12.499 1.00 98.12 212 GLU A CA 1
ATOM 1595 C C . GLU A 1 212 ? 2.087 14.693 12.074 1.00 98.12 212 GLU A C 1
ATOM 1597 O O . GLU A 1 212 ? 1.204 14.784 12.921 1.00 98.12 212 GLU A O 1
ATOM 1602 N N . VAL A 1 213 ? 1.802 14.450 10.784 1.00 98.44 213 VAL A N 1
ATOM 1603 C CA . VAL A 1 213 ? 0.419 14.182 10.332 1.00 98.44 213 VAL A CA 1
ATOM 1604 C C . VAL A 1 213 ? -0.110 12.897 10.958 1.00 98.44 213 VAL A C 1
ATOM 1606 O O . VAL A 1 213 ? -1.248 12.867 11.409 1.00 98.44 213 VAL A O 1
ATOM 1609 N N . LEU A 1 214 ? 0.693 11.834 10.988 1.00 98.75 214 LEU A N 1
ATOM 1610 C CA . LEU A 1 214 ? 0.294 10.559 11.579 1.00 98.75 214 LEU A CA 1
ATOM 1611 C C . LEU A 1 214 ? -0.069 10.712 13.065 1.00 98.75 214 LEU A C 1
ATOM 1613 O O . LEU A 1 214 ? -1.125 10.233 13.475 1.00 98.75 214 LEU A O 1
ATOM 1617 N N . ALA A 1 215 ? 0.741 11.437 13.839 1.00 98.56 215 ALA A N 1
ATOM 1618 C CA . ALA A 1 215 ? 0.437 11.755 15.232 1.00 98.56 215 ALA A CA 1
ATOM 1619 C C . ALA A 1 215 ? -0.857 12.569 15.366 1.00 98.56 215 ALA A C 1
ATOM 1621 O O . ALA A 1 215 ? -1.726 12.202 16.151 1.00 98.56 215 ALA A O 1
ATOM 1622 N N . GLU A 1 216 ? -1.031 13.603 14.538 1.00 98.31 216 GLU A N 1
ATOM 1623 C CA . GLU A 1 216 ? -2.249 14.418 14.513 1.00 98.31 216 GLU A CA 1
ATOM 1624 C C . GLU A 1 216 ? -3.500 13.567 14.222 1.00 98.31 216 GLU A C 1
ATOM 1626 O O . GLU A 1 216 ? -4.529 13.734 14.872 1.00 98.31 216 GLU A O 1
ATOM 1631 N N . MET A 1 217 ? -3.437 12.632 13.266 1.00 98.50 217 MET A N 1
ATOM 1632 C CA . MET A 1 217 ? -4.591 11.790 12.920 1.00 98.50 217 MET A CA 1
ATOM 1633 C C . MET A 1 217 ? -4.918 10.775 14.015 1.00 98.50 217 MET A C 1
ATOM 1635 O O . MET A 1 217 ? -6.096 10.513 14.260 1.00 98.50 217 MET A O 1
ATOM 1639 N N . HIS A 1 218 ? -3.896 10.247 14.690 1.00 98.44 218 HIS A N 1
ATOM 1640 C CA . HIS A 1 218 ? -4.071 9.383 15.853 1.00 98.44 218 HIS A CA 1
ATOM 1641 C C . HIS A 1 218 ? -4.717 10.146 17.025 1.00 98.44 218 HIS A C 1
ATOM 1643 O O . HIS A 1 218 ? -5.673 9.668 17.628 1.00 98.44 218 HIS A O 1
ATOM 1649 N N . GLU A 1 219 ? -4.277 11.379 17.302 1.00 98.19 219 GLU A N 1
ATOM 1650 C CA . GLU A 1 219 ? -4.859 12.245 18.343 1.00 98.19 219 GLU A CA 1
ATOM 1651 C C . GLU A 1 219 ? -6.320 12.633 18.061 1.00 98.19 219 GLU A C 1
ATOM 1653 O O . GLU A 1 219 ? -7.113 12.794 18.990 1.00 98.19 219 GLU A O 1
ATOM 1658 N N . LEU A 1 220 ? -6.704 12.742 16.786 1.00 97.94 220 LEU A N 1
ATOM 1659 C CA . LEU A 1 220 ? -8.094 12.954 16.361 1.00 97.94 220 LEU A CA 1
ATOM 1660 C C . LEU A 1 220 ? -8.966 11.688 16.470 1.00 97.94 220 LEU A C 1
ATOM 1662 O O . LEU A 1 220 ? -10.157 11.737 16.160 1.00 97.94 220 LEU A O 1
ATOM 1666 N N . GLY A 1 221 ? -8.396 10.568 16.921 1.00 97.62 221 GLY A N 1
ATOM 1667 C CA . GLY A 1 221 ? -9.087 9.299 17.122 1.00 97.62 221 GLY A CA 1
ATOM 1668 C C . GLY A 1 221 ? -9.141 8.410 15.883 1.00 97.62 221 GLY A C 1
ATOM 1669 O O . GLY A 1 221 ? -9.855 7.414 15.909 1.00 97.62 221 GLY A O 1
ATOM 1670 N N . GLY A 1 222 ? -8.425 8.749 14.809 1.00 98.31 222 GLY A N 1
ATOM 1671 C CA . GLY A 1 222 ? -8.271 7.872 13.652 1.00 98.31 222 GLY A CA 1
ATOM 1672 C C . GLY A 1 222 ? -7.435 6.641 13.990 1.00 98.31 222 GLY A C 1
ATOM 1673 O O . GLY A 1 222 ? -6.472 6.738 14.748 1.00 98.31 222 GLY A O 1
ATOM 1674 N N . VAL A 1 223 ? -7.771 5.497 13.393 1.00 98.62 223 VAL A N 1
ATOM 1675 C CA . VAL A 1 223 ? -6.994 4.267 13.572 1.00 98.62 223 VAL A CA 1
ATOM 1676 C C . VAL A 1 223 ? -5.863 4.241 12.549 1.00 98.62 223 VAL A C 1
ATOM 1678 O O . VAL A 1 223 ? -6.110 4.178 11.341 1.00 98.62 223 VAL A O 1
ATOM 1681 N N . THR A 1 224 ? -4.619 4.309 13.011 1.00 98.75 224 THR A N 1
ATOM 1682 C CA . THR A 1 224 ? -3.444 4.575 12.176 1.00 98.75 224 THR A CA 1
ATOM 1683 C C . THR A 1 224 ? -2.605 3.326 11.913 1.00 98.75 224 THR A C 1
ATOM 1685 O O . THR A 1 224 ? -2.220 2.576 12.808 1.00 98.75 224 THR A O 1
ATOM 1688 N N . ILE A 1 225 ? -2.258 3.123 10.643 1.00 98.88 225 ILE A N 1
ATOM 1689 C CA . ILE A 1 225 ? -1.327 2.095 10.180 1.00 98.88 225 ILE A CA 1
ATOM 1690 C C . ILE A 1 225 ? -0.112 2.798 9.579 1.00 98.88 225 ILE A C 1
ATOM 1692 O O . ILE A 1 225 ? -0.258 3.551 8.619 1.00 98.88 225 ILE A O 1
ATOM 1696 N N . ALA A 1 226 ? 1.089 2.536 10.088 1.00 98.81 226 ALA A N 1
ATOM 1697 C CA . ALA A 1 226 ? 2.328 3.057 9.513 1.00 98.81 226 ALA A CA 1
ATOM 1698 C C . ALA A 1 226 ? 3.087 1.979 8.740 1.00 98.81 226 ALA A C 1
ATOM 1700 O O . ALA A 1 226 ? 3.343 0.889 9.248 1.00 98.81 226 ALA A O 1
ATOM 1701 N N . ILE A 1 227 ? 3.508 2.315 7.525 1.00 98.75 227 ILE A N 1
ATOM 1702 C CA . ILE A 1 227 ? 4.368 1.511 6.658 1.00 98.75 227 ILE A CA 1
ATOM 1703 C C . ILE A 1 227 ? 5.627 2.337 6.414 1.00 98.75 227 ILE A C 1
ATOM 1705 O O . ILE A 1 227 ? 5.564 3.409 5.813 1.00 98.75 227 ILE A O 1
ATOM 1709 N N . CYS A 1 228 ? 6.770 1.870 6.909 1.00 98.38 228 CYS A N 1
ATOM 1710 C CA . CYS A 1 228 ? 8.025 2.614 6.825 1.00 98.38 228 CYS A CA 1
ATOM 1711 C C . CYS A 1 228 ? 9.241 1.686 6.778 1.00 98.38 228 CYS A C 1
ATOM 1713 O O . CYS A 1 228 ? 9.161 0.501 7.113 1.00 98.38 228 CYS A O 1
ATOM 1715 N N . ASN A 1 229 ? 10.397 2.225 6.378 1.00 97.75 229 ASN A N 1
ATOM 1716 C CA . ASN A 1 229 ? 11.632 1.446 6.405 1.00 97.75 229 ASN A CA 1
ATOM 1717 C C . ASN A 1 229 ? 12.204 1.380 7.824 1.00 97.75 229 ASN A C 1
ATOM 1719 O O . ASN A 1 229 ? 12.555 0.305 8.301 1.00 97.75 229 ASN A O 1
ATOM 1723 N N . ARG A 1 230 ? 12.257 2.520 8.520 1.00 97.19 230 ARG A N 1
ATOM 1724 C CA . ARG A 1 230 ? 12.720 2.626 9.908 1.00 97.19 230 ARG A CA 1
ATOM 1725 C C . ARG A 1 230 ? 11.787 3.540 10.689 1.00 97.19 230 ARG A C 1
ATOM 1727 O O . ARG A 1 230 ? 11.583 4.687 10.298 1.00 97.19 230 ARG A O 1
ATOM 1734 N N . ALA A 1 231 ? 11.248 3.045 11.798 1.00 97.50 231 ALA A N 1
ATOM 1735 C CA . ALA A 1 231 ? 10.332 3.807 12.638 1.00 97.50 231 ALA A CA 1
ATOM 1736 C C . ALA A 1 231 ? 11.087 4.513 13.768 1.00 97.50 231 ALA A C 1
ATOM 1738 O O . ALA A 1 231 ? 11.798 3.878 14.558 1.00 97.50 231 ALA A O 1
ATOM 1739 N N . ASN A 1 232 ? 10.885 5.826 13.876 1.00 96.00 232 ASN A N 1
ATOM 1740 C CA . ASN A 1 232 ? 11.278 6.594 15.052 1.00 96.00 232 ASN A CA 1
ATOM 1741 C C . ASN A 1 232 ? 10.244 6.424 16.184 1.00 96.00 232 ASN A C 1
ATOM 1743 O O . ASN A 1 232 ? 9.208 5.778 16.023 1.00 96.00 232 ASN A O 1
ATOM 1747 N N . GLU A 1 233 ? 10.533 6.997 17.349 1.00 96.19 233 GLU A N 1
ATOM 1748 C CA . GLU A 1 233 ? 9.663 6.867 18.519 1.00 96.19 233 GLU A CA 1
ATOM 1749 C C . GLU A 1 233 ? 8.271 7.484 18.312 1.00 96.19 233 GLU A C 1
ATOM 1751 O O . GLU A 1 233 ? 7.283 6.899 18.752 1.00 96.19 233 GLU A O 1
ATOM 1756 N N . ALA A 1 234 ? 8.175 8.615 17.606 1.00 95.81 234 ALA A N 1
ATOM 1757 C CA . ALA A 1 234 ? 6.894 9.257 17.314 1.00 95.81 234 ALA A CA 1
ATOM 1758 C C . ALA A 1 234 ? 5.986 8.336 16.487 1.00 95.81 234 ALA A C 1
ATOM 1760 O O . ALA A 1 234 ? 4.842 8.100 16.862 1.00 95.81 234 ALA A O 1
ATOM 1761 N N . ILE A 1 235 ? 6.527 7.721 15.431 1.00 98.44 235 ILE A N 1
ATOM 1762 C CA . ILE A 1 235 ? 5.792 6.762 14.598 1.00 98.44 235 ILE A CA 1
ATOM 1763 C C . ILE A 1 235 ? 5.312 5.581 15.441 1.00 98.44 235 ILE A C 1
ATOM 1765 O O . ILE A 1 235 ? 4.147 5.208 15.356 1.00 98.44 235 ILE A O 1
ATOM 1769 N N . ARG A 1 236 ? 6.174 5.011 16.293 1.00 98.38 236 ARG A N 1
ATOM 1770 C CA . ARG A 1 236 ? 5.806 3.864 17.143 1.00 98.38 236 ARG A CA 1
ATOM 1771 C C . ARG A 1 236 ? 4.685 4.187 18.126 1.00 98.38 236 ARG A C 1
ATOM 1773 O O . ARG A 1 236 ? 3.860 3.323 18.385 1.00 98.38 236 ARG A O 1
ATOM 1780 N N . ARG A 1 237 ? 4.670 5.398 18.686 1.00 98.12 237 ARG A N 1
ATOM 1781 C CA . ARG A 1 237 ? 3.649 5.829 19.654 1.00 98.12 237 ARG A CA 1
ATOM 1782 C C . ARG A 1 237 ? 2.304 6.144 19.006 1.00 98.12 237 ARG A C 1
ATOM 1784 O O . ARG A 1 237 ? 1.290 6.030 19.676 1.00 98.12 237 ARG A O 1
ATOM 1791 N N . SER A 1 238 ? 2.313 6.539 17.739 1.00 98.50 238 SER A N 1
ATOM 1792 C CA . SER A 1 238 ? 1.132 7.016 17.018 1.00 98.50 238 SER A CA 1
ATOM 1793 C C . SER A 1 238 ? 0.648 6.040 15.941 1.00 98.50 238 SER A C 1
ATOM 1795 O O . SER A 1 238 ? -0.048 6.458 15.018 1.00 98.50 238 SER A O 1
ATOM 1797 N N . SER A 1 239 ? 1.043 4.765 16.017 1.00 98.50 239 SER A N 1
ATOM 1798 C CA . SER A 1 239 ? 0.607 3.706 15.097 1.00 98.50 239 SER A CA 1
ATOM 1799 C C . SER A 1 239 ? -0.106 2.597 15.860 1.00 98.50 239 SER A C 1
ATOM 1801 O O . SER A 1 239 ? 0.518 1.923 16.678 1.00 98.50 239 SER A O 1
ATOM 1803 N N . ASP A 1 240 ? -1.373 2.349 15.534 1.00 98.50 240 ASP A N 1
ATOM 1804 C CA . ASP A 1 240 ? -2.125 1.190 16.033 1.00 98.50 240 ASP A CA 1
ATOM 1805 C C . ASP A 1 240 ? -1.647 -0.119 15.380 1.00 98.50 240 ASP A C 1
ATOM 1807 O O . ASP A 1 240 ? -1.675 -1.189 15.990 1.00 98.50 240 ASP A O 1
ATOM 1811 N N . LEU A 1 241 ? -1.144 -0.031 14.144 1.00 98.50 241 LEU A N 1
ATOM 1812 C CA . LEU A 1 241 ? -0.409 -1.099 13.470 1.00 98.50 241 LEU A CA 1
ATOM 1813 C C . LEU A 1 241 ? 0.845 -0.537 12.794 1.00 98.50 241 LEU A C 1
ATOM 1815 O O . LEU A 1 241 ? 0.782 0.432 12.042 1.00 98.50 241 LEU A O 1
ATOM 1819 N N . LEU A 1 242 ? 1.992 -1.178 13.014 1.00 98.56 242 LEU A N 1
ATOM 1820 C CA . LEU A 1 242 ? 3.266 -0.766 12.426 1.00 98.56 242 LEU A CA 1
ATOM 1821 C C . LEU A 1 242 ? 3.867 -1.889 11.581 1.00 98.56 242 LEU A C 1
ATOM 1823 O O . LEU A 1 242 ? 4.196 -2.962 12.087 1.00 98.56 242 LEU A O 1
ATOM 1827 N N . PHE A 1 243 ? 4.101 -1.596 10.305 1.00 98.38 243 PHE A N 1
ATOM 1828 C CA . PHE A 1 243 ? 5.011 -2.349 9.460 1.00 98.38 243 PHE A CA 1
ATOM 1829 C C . PHE A 1 243 ? 6.324 -1.582 9.290 1.00 98.38 243 PHE A C 1
ATOM 1831 O O . PHE A 1 243 ? 6.404 -0.577 8.582 1.00 98.38 243 PHE A O 1
ATOM 1838 N N . GLU A 1 244 ? 7.370 -2.100 9.927 1.00 97.75 244 GLU A N 1
ATOM 1839 C CA . GLU A 1 244 ? 8.738 -1.622 9.771 1.00 97.75 244 GLU A CA 1
ATOM 1840 C C . GLU A 1 244 ? 9.539 -2.628 8.940 1.00 97.75 244 GLU A C 1
ATOM 1842 O O . GLU A 1 244 ? 9.777 -3.766 9.363 1.00 97.75 244 GLU A O 1
ATOM 1847 N N . LEU A 1 245 ? 9.954 -2.217 7.740 1.00 97.56 245 LEU A N 1
ATOM 1848 C CA . LEU A 1 245 ? 10.676 -3.095 6.823 1.00 97.56 245 LEU A CA 1
ATOM 1849 C C . LEU A 1 245 ? 12.088 -3.409 7.337 1.00 97.56 245 LEU A C 1
ATOM 1851 O O . LEU A 1 245 ? 12.521 -4.553 7.226 1.00 97.56 245 LEU A O 1
ATOM 1855 N N . ALA A 1 246 ? 12.785 -2.435 7.924 1.00 96.75 246 ALA A N 1
ATOM 1856 C CA . ALA A 1 246 ? 14.162 -2.529 8.411 1.00 96.75 246 ALA A CA 1
ATOM 1857 C C . ALA A 1 246 ? 15.133 -3.108 7.365 1.00 96.75 246 ALA A C 1
ATOM 1859 O O . ALA A 1 246 ? 15.898 -4.030 7.653 1.00 96.75 246 ALA A O 1
ATOM 1860 N N . PHE A 1 247 ? 15.064 -2.600 6.134 1.00 97.00 247 PHE A N 1
ATOM 1861 C CA . PHE A 1 247 ? 15.940 -3.000 5.040 1.00 97.00 247 PHE A CA 1
ATOM 1862 C C . PHE A 1 247 ? 17.090 -2.006 4.866 1.00 97.00 247 PHE A C 1
ATOM 1864 O O . PHE A 1 247 ? 16.900 -0.790 4.928 1.00 97.00 247 PHE A O 1
ATOM 1871 N N . ASP A 1 248 ? 18.289 -2.539 4.634 1.00 94.81 248 ASP A N 1
ATOM 1872 C CA . ASP A 1 248 ? 19.475 -1.746 4.326 1.00 94.81 248 ASP A CA 1
ATOM 1873 C C . ASP A 1 248 ? 19.677 -1.661 2.808 1.00 94.81 248 ASP A C 1
ATOM 1875 O O . ASP A 1 248 ? 20.171 -2.588 2.155 1.00 94.81 248 ASP A O 1
ATOM 1879 N N . GLY A 1 249 ? 19.220 -0.554 2.231 1.00 92.56 249 GLY A N 1
ATOM 1880 C CA . GLY A 1 249 ? 19.321 -0.273 0.809 1.00 92.56 249 GLY A CA 1
ATOM 1881 C C . GLY A 1 249 ? 18.587 1.011 0.422 1.00 92.56 249 GLY A C 1
ATOM 1882 O O . GLY A 1 249 ? 17.992 1.660 1.279 1.00 92.56 249 GLY A O 1
ATOM 1883 N N . PRO A 1 250 ? 18.622 1.390 -0.867 1.00 92.94 250 PRO A N 1
ATOM 1884 C CA . PRO A 1 250 ? 17.995 2.620 -1.333 1.00 92.94 250 PRO A CA 1
ATOM 1885 C C . PRO A 1 250 ? 16.485 2.622 -1.089 1.00 92.94 250 PRO A C 1
ATOM 1887 O O . PRO A 1 250 ? 15.806 1.653 -1.435 1.00 92.94 250 PRO A O 1
ATOM 1890 N N . GLU A 1 251 ? 15.954 3.743 -0.598 1.00 94.25 251 GLU A N 1
ATOM 1891 C CA . GLU A 1 251 ? 14.526 3.942 -0.317 1.00 94.25 251 GLU A CA 1
ATOM 1892 C C . GLU A 1 251 ? 13.636 3.491 -1.482 1.00 94.25 251 GLU A C 1
ATOM 1894 O O . GLU A 1 251 ? 12.687 2.729 -1.300 1.00 94.25 251 GLU A O 1
ATOM 1899 N N . LEU A 1 252 ? 13.979 3.888 -2.712 1.00 92.19 252 LEU A N 1
ATOM 1900 C CA . LEU A 1 252 ? 13.182 3.558 -3.892 1.00 92.19 252 LEU A CA 1
ATOM 1901 C C . LEU A 1 252 ? 13.074 2.054 -4.151 1.00 92.19 252 LEU A C 1
ATOM 1903 O O . LEU A 1 252 ? 12.106 1.645 -4.778 1.00 92.19 252 LEU A O 1
ATOM 1907 N N . ALA A 1 253 ? 14.003 1.217 -3.678 1.00 93.75 253 ALA A N 1
ATOM 1908 C CA . ALA A 1 253 ? 13.885 -0.235 -3.818 1.00 93.75 253 ALA A CA 1
ATOM 1909 C C . ALA A 1 253 ? 12.726 -0.802 -2.976 1.00 93.75 253 ALA A C 1
ATOM 1911 O O . ALA A 1 253 ? 12.147 -1.823 -3.337 1.00 93.75 253 ALA A O 1
ATOM 1912 N N . THR A 1 254 ? 12.336 -0.118 -1.897 1.00 95.75 254 THR A N 1
ATOM 1913 C CA . THR A 1 254 ? 11.339 -0.587 -0.919 1.00 95.75 254 THR A CA 1
ATOM 1914 C C . THR A 1 254 ? 9.883 -0.465 -1.384 1.00 95.75 254 THR A C 1
ATOM 1916 O O . THR A 1 254 ? 8.983 -0.978 -0.722 1.00 95.75 254 THR A O 1
ATOM 1919 N N . LEU A 1 255 ? 9.626 0.152 -2.545 1.00 96.00 255 LEU A N 1
ATOM 1920 C CA . LEU A 1 255 ? 8.262 0.408 -3.021 1.00 96.00 255 LEU A CA 1
ATOM 1921 C C . LEU A 1 255 ? 7.419 -0.875 -3.160 1.00 96.00 255 LEU A C 1
ATOM 1923 O O . LEU A 1 255 ? 6.257 -0.901 -2.763 1.00 96.00 255 LEU A O 1
ATOM 1927 N N . ALA A 1 256 ? 7.995 -1.957 -3.695 1.00 95.56 256 ALA A N 1
ATOM 1928 C CA . ALA A 1 256 ? 7.272 -3.214 -3.898 1.00 95.56 256 ALA A CA 1
ATOM 1929 C C . ALA A 1 256 ? 6.799 -3.876 -2.585 1.00 95.56 256 ALA A C 1
ATOM 1931 O O . ALA A 1 256 ? 5.623 -4.222 -2.508 1.00 95.56 256 ALA A O 1
ATOM 1932 N N . PRO A 1 257 ? 7.628 -4.050 -1.536 1.00 96.75 257 PRO A N 1
ATOM 1933 C CA . PRO A 1 257 ? 7.142 -4.587 -0.264 1.00 96.75 257 PRO A CA 1
ATOM 1934 C C . PRO A 1 257 ? 6.205 -3.636 0.490 1.00 96.75 257 PRO A C 1
ATOM 1936 O O . PRO A 1 257 ? 5.358 -4.108 1.244 1.00 96.75 257 PRO A O 1
ATOM 1939 N N . PHE A 1 258 ? 6.307 -2.319 0.284 1.00 97.75 258 PHE A N 1
ATOM 1940 C CA . PHE A 1 258 ? 5.476 -1.346 1.000 1.00 97.75 258 PHE A CA 1
ATOM 1941 C C . PHE A 1 258 ? 3.984 -1.468 0.681 1.00 97.75 258 PHE A C 1
ATOM 1943 O O . PHE A 1 258 ? 3.174 -1.206 1.559 1.00 97.75 258 PHE A O 1
ATOM 1950 N N . ILE A 1 259 ? 3.590 -1.901 -0.523 1.00 97.25 259 ILE A N 1
ATOM 1951 C CA . ILE A 1 259 ? 2.163 -2.064 -0.861 1.00 97.25 259 ILE A CA 1
ATOM 1952 C C . ILE A 1 259 ? 1.525 -3.310 -0.226 1.00 97.25 259 ILE A C 1
ATOM 1954 O O . ILE A 1 259 ? 0.307 -3.370 -0.065 1.00 97.25 259 ILE A O 1
ATOM 1958 N N . VAL A 1 260 ? 2.328 -4.304 0.161 1.00 97.75 260 VAL A N 1
ATOM 1959 C CA . VAL A 1 260 ? 1.826 -5.616 0.595 1.00 97.75 260 VAL A CA 1
ATOM 1960 C C . VAL A 1 260 ? 0.983 -5.550 1.879 1.00 97.75 260 VAL A C 1
ATOM 1962 O O . VAL A 1 260 ? -0.101 -6.135 1.871 1.00 97.75 260 VAL A O 1
ATOM 1965 N N . PRO A 1 261 ? 1.369 -4.824 2.953 1.00 98.25 261 PRO A N 1
ATOM 1966 C CA . PRO A 1 261 ? 0.497 -4.647 4.118 1.00 98.25 261 PRO A CA 1
ATOM 1967 C C . PRO A 1 261 ? -0.891 -4.097 3.755 1.00 98.25 261 PRO A C 1
ATOM 1969 O O . PRO A 1 261 ? -1.896 -4.562 4.284 1.00 98.25 261 PRO A O 1
ATOM 1972 N N . ALA A 1 262 ? -0.964 -3.156 2.810 1.00 97.81 262 ALA A N 1
ATOM 1973 C CA . ALA A 1 262 ? -2.228 -2.570 2.372 1.00 97.81 262 ALA A CA 1
ATOM 1974 C C . ALA A 1 262 ? -3.065 -3.525 1.499 1.00 97.81 262 ALA A C 1
ATOM 1976 O O . ALA A 1 262 ? -4.292 -3.546 1.600 1.00 97.81 262 ALA A O 1
ATOM 1977 N N . GLN A 1 263 ? -2.420 -4.362 0.678 1.00 97.38 263 GLN A N 1
ATOM 1978 C CA . GLN A 1 263 ? -3.103 -5.444 -0.042 1.00 97.38 263 GLN A CA 1
ATOM 1979 C C . GLN A 1 263 ? -3.700 -6.465 0.936 1.00 97.38 263 GLN A C 1
ATOM 1981 O O . GLN A 1 263 ? -4.858 -6.851 0.785 1.00 97.38 263 GLN A O 1
ATOM 1986 N N . LEU A 1 264 ? -2.948 -6.846 1.975 1.00 98.31 264 LEU A N 1
ATOM 1987 C CA . LEU A 1 264 ? -3.427 -7.732 3.041 1.00 98.31 264 LEU A CA 1
ATOM 1988 C C . LEU A 1 264 ? -4.594 -7.107 3.817 1.00 98.31 264 LEU A C 1
ATOM 1990 O O . LEU A 1 264 ? -5.570 -7.797 4.097 1.00 98.31 264 LEU A O 1
ATOM 1994 N N . LEU A 1 265 ? -4.537 -5.801 4.103 1.00 98.44 265 LEU A N 1
ATOM 1995 C CA . LEU A 1 265 ? -5.629 -5.067 4.749 1.00 98.44 265 LEU A CA 1
ATOM 1996 C C . LEU A 1 265 ? -6.927 -5.184 3.937 1.00 98.44 265 LEU A C 1
ATOM 1998 O O . LEU A 1 265 ? -7.965 -5.558 4.482 1.00 98.44 265 LEU A O 1
ATOM 2002 N N . GLY A 1 266 ? -6.867 -4.917 2.628 1.00 96.44 266 GLY A N 1
ATOM 2003 C CA . GLY A 1 266 ? -8.016 -5.060 1.731 1.00 96.44 266 GLY A CA 1
ATOM 2004 C C . GLY A 1 266 ? -8.528 -6.501 1.642 1.00 96.44 266 GLY A C 1
ATOM 2005 O O . GLY A 1 266 ? -9.737 -6.729 1.727 1.00 96.44 266 GLY A O 1
ATOM 2006 N N . PHE A 1 267 ? -7.616 -7.472 1.544 1.00 97.00 267 PHE A N 1
ATOM 2007 C CA . PHE A 1 267 ? -7.935 -8.899 1.496 1.00 97.00 267 PHE A CA 1
ATOM 2008 C C . PHE A 1 267 ? -8.686 -9.360 2.752 1.00 97.00 267 PHE A C 1
ATOM 2010 O O . PHE A 1 267 ? -9.820 -9.833 2.654 1.00 97.00 267 PHE A O 1
ATOM 2017 N N . PHE A 1 268 ? -8.101 -9.172 3.939 1.00 98.12 268 PHE A N 1
ATOM 2018 C CA . PHE A 1 268 ? -8.709 -9.618 5.194 1.00 98.12 268 PHE A CA 1
ATOM 2019 C C . PHE A 1 268 ? -9.990 -8.848 5.520 1.00 98.12 268 PHE A C 1
ATOM 2021 O O . PHE A 1 268 ? -10.917 -9.423 6.088 1.00 98.12 268 PHE A O 1
ATOM 2028 N N . THR A 1 269 ? -10.103 -7.583 5.101 1.00 97.31 269 THR A N 1
ATOM 2029 C CA . THR A 1 269 ? -11.363 -6.832 5.218 1.00 97.31 269 THR A CA 1
ATOM 2030 C C . THR A 1 269 ? -12.461 -7.463 4.362 1.00 97.31 269 THR A C 1
ATOM 2032 O O . THR A 1 269 ? -13.592 -7.620 4.827 1.00 97.31 269 THR A O 1
ATOM 2035 N N . GLY A 1 270 ? -12.149 -7.854 3.122 1.00 95.31 270 GLY A N 1
ATOM 2036 C CA . GLY A 1 270 ? -13.085 -8.566 2.251 1.00 95.31 270 GLY A CA 1
ATOM 2037 C C . GLY A 1 270 ? -13.526 -9.902 2.849 1.00 95.31 270 GLY A C 1
ATOM 2038 O O . GLY A 1 270 ? -14.727 -10.165 2.936 1.00 95.31 270 GLY A O 1
ATOM 2039 N N . VAL A 1 271 ? -12.575 -10.693 3.355 1.00 96.12 271 VAL A N 1
ATOM 2040 C CA . VAL A 1 271 ? -12.856 -11.964 4.047 1.00 96.12 271 VAL A CA 1
ATOM 2041 C C . VAL A 1 271 ? -13.753 -11.744 5.267 1.00 96.12 271 VAL A C 1
ATOM 2043 O O . VAL A 1 271 ? -14.777 -12.413 5.396 1.00 96.12 271 VAL A O 1
ATOM 2046 N N . LYS A 1 272 ? -13.446 -10.758 6.120 1.00 96.19 272 LYS A N 1
ATOM 2047 C CA . LYS A 1 272 ? -14.263 -10.404 7.294 1.00 96.19 272 LYS A CA 1
ATOM 2048 C C . LYS A 1 272 ? -15.704 -10.041 6.920 1.00 96.19 272 LYS A C 1
ATOM 2050 O O . LYS A 1 272 ? -16.633 -10.336 7.669 1.00 96.19 272 LYS A O 1
ATOM 2055 N N . LYS A 1 273 ? -15.908 -9.428 5.752 1.00 94.38 273 LYS A N 1
ATOM 2056 C CA . LYS A 1 273 ? -17.232 -9.090 5.203 1.00 94.38 273 LYS A CA 1
ATOM 2057 C C . LYS A 1 273 ? -17.925 -10.258 4.487 1.00 94.38 273 LYS A C 1
ATOM 2059 O O . LYS A 1 273 ? -18.983 -10.050 3.896 1.00 94.38 273 LYS A O 1
ATOM 2064 N N . ASN A 1 274 ? -17.367 -11.471 4.537 1.00 94.06 274 ASN A N 1
ATOM 2065 C CA . ASN A 1 274 ? -17.836 -12.649 3.799 1.00 94.06 274 ASN A CA 1
ATOM 2066 C C . ASN A 1 274 ? -17.901 -12.419 2.276 1.00 94.06 274 ASN A C 1
ATOM 2068 O O . ASN A 1 274 ? -18.787 -12.933 1.589 1.00 94.06 274 ASN A O 1
ATOM 2072 N N . LEU A 1 275 ? -16.984 -11.608 1.743 1.00 92.56 275 LEU A N 1
ATOM 2073 C CA . LEU A 1 275 ? -16.801 -11.414 0.307 1.00 92.56 275 LEU A CA 1
ATOM 2074 C C . LEU A 1 275 ? -15.744 -12.389 -0.221 1.00 92.56 275 LEU A C 1
ATOM 2076 O O . LEU A 1 275 ? -14.984 -12.972 0.548 1.00 92.56 275 LEU A O 1
ATOM 2080 N N . ASN A 1 276 ? -15.694 -12.551 -1.545 1.00 89.94 276 ASN A N 1
ATOM 2081 C CA . ASN A 1 276 ? -14.613 -13.260 -2.222 1.00 89.94 276 ASN A CA 1
ATOM 2082 C C . ASN A 1 276 ? -13.631 -12.231 -2.817 1.00 89.94 276 ASN A C 1
ATOM 2084 O O . ASN A 1 276 ? -13.949 -11.666 -3.867 1.00 89.94 276 ASN A O 1
ATOM 2088 N N . PRO A 1 277 ? -12.460 -11.991 -2.194 1.00 87.56 277 PRO A N 1
ATOM 2089 C CA . PRO A 1 277 ? -11.470 -11.043 -2.706 1.00 87.56 277 PRO A CA 1
ATOM 2090 C C . PRO A 1 277 ? -10.925 -11.406 -4.093 1.00 87.56 277 PRO A C 1
ATOM 2092 O O . PRO A 1 277 ? -10.496 -10.515 -4.818 1.00 87.56 277 PRO A O 1
ATOM 2095 N N . ASP A 1 278 ? -10.970 -12.686 -4.484 1.00 83.00 278 ASP A N 1
ATOM 2096 C 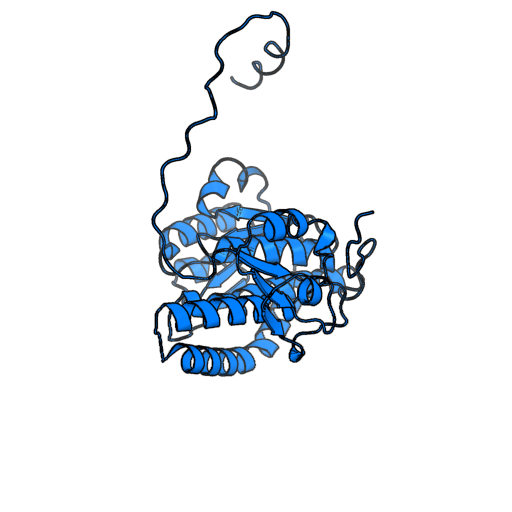CA . ASP A 1 278 ? -10.508 -13.133 -5.803 1.00 83.00 278 ASP A CA 1
ATOM 2097 C C . ASP A 1 278 ? -11.524 -12.899 -6.918 1.00 83.00 278 ASP A C 1
ATOM 2099 O O . ASP A 1 278 ? -11.162 -12.821 -8.097 1.00 83.00 278 ASP A O 1
ATOM 2103 N N . ALA A 1 279 ? -12.801 -12.802 -6.548 1.00 82.12 279 ALA A N 1
ATOM 2104 C CA . ALA A 1 279 ? -13.902 -12.610 -7.475 1.00 82.12 279 ALA A CA 1
ATOM 2105 C C . ALA A 1 279 ? -14.894 -11.550 -6.964 1.00 82.12 279 ALA A C 1
ATOM 2107 O O . ALA A 1 279 ? -16.050 -11.874 -6.664 1.00 82.12 279 ALA A O 1
ATOM 2108 N N . PRO A 1 280 ? -14.458 -10.285 -6.840 1.00 80.06 280 PRO A N 1
ATOM 2109 C CA . PRO A 1 280 ? -15.316 -9.218 -6.362 1.00 80.06 280 PRO A CA 1
ATOM 2110 C C . PRO A 1 280 ? -16.481 -8.952 -7.320 1.00 80.06 280 PRO A C 1
ATOM 2112 O O . PRO A 1 280 ? -16.399 -9.147 -8.536 1.00 80.06 280 PRO A O 1
ATOM 2115 N N . LYS A 1 281 ? -17.607 -8.520 -6.746 1.00 76.75 281 LYS A N 1
ATOM 2116 C CA . LYS A 1 281 ? -18.852 -8.286 -7.488 1.00 76.75 281 LYS A CA 1
ATOM 2117 C C . LYS A 1 281 ? -18.658 -7.159 -8.507 1.00 76.75 281 LYS A C 1
ATOM 2119 O O . LYS A 1 281 ? -18.022 -6.156 -8.204 1.00 76.75 281 LYS A O 1
ATOM 2124 N N . ASN A 1 282 ? -19.282 -7.297 -9.677 1.00 76.00 282 ASN A N 1
ATOM 2125 C CA . ASN A 1 282 ? -19.325 -6.287 -10.746 1.00 76.00 282 ASN A CA 1
ATOM 2126 C C . ASN A 1 282 ? -17.972 -5.934 -11.395 1.00 76.00 282 ASN A C 1
ATOM 2128 O O . ASN A 1 282 ? -17.898 -4.949 -12.126 1.00 76.00 282 ASN A O 1
ATOM 2132 N N . LEU A 1 28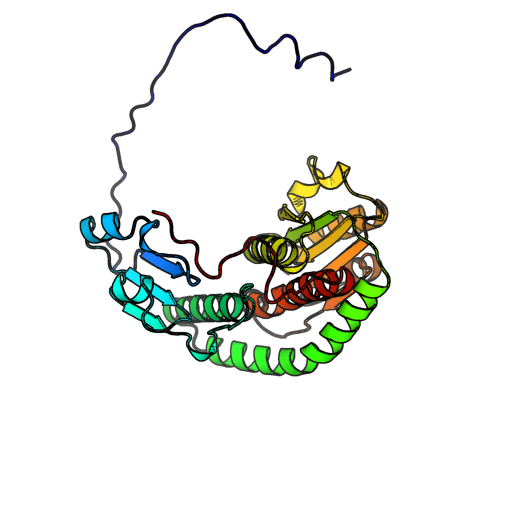3 ? -16.921 -6.724 -11.164 1.00 70.69 283 LEU A N 1
ATOM 2133 C CA . LEU A 1 283 ? -15.621 -6.548 -11.809 1.00 70.69 283 LEU A CA 1
ATOM 2134 C C . LEU A 1 283 ? -15.401 -7.624 -12.874 1.00 70.69 283 LEU A C 1
ATOM 2136 O O . LEU A 1 283 ? -15.743 -8.790 -12.683 1.00 70.69 283 LEU A O 1
ATOM 2140 N N . SER A 1 284 ? -14.824 -7.220 -14.005 1.00 59.25 284 SER A N 1
ATOM 2141 C CA . SER A 1 284 ? -14.279 -8.120 -15.018 1.00 59.25 284 SER A CA 1
ATOM 2142 C C . SER A 1 284 ? -12.756 -8.017 -15.012 1.00 59.25 284 SER A C 1
ATOM 2144 O O . SER A 1 284 ? -12.193 -6.947 -14.796 1.00 59.25 284 SER A O 1
ATOM 2146 N N . ARG A 1 285 ? -12.070 -9.133 -15.288 1.00 54.19 285 ARG A N 1
ATOM 2147 C CA . ARG A 1 285 ? -10.595 -9.185 -15.351 1.00 54.19 285 ARG A CA 1
ATOM 2148 C C . ARG A 1 285 ? -10.008 -8.214 -16.385 1.00 54.19 285 ARG A C 1
ATOM 2150 O O . ARG A 1 285 ? -8.893 -7.741 -16.214 1.00 54.19 285 ARG A O 1
ATOM 2157 N N . VAL A 1 286 ? -10.756 -7.956 -17.458 1.00 58.03 286 VAL A N 1
ATOM 2158 C CA . VAL A 1 286 ? -10.420 -7.016 -18.532 1.00 58.03 286 VAL A CA 1
ATOM 2159 C C . VAL A 1 286 ? -11.630 -6.130 -18.772 1.00 58.03 286 VAL A C 1
ATOM 2161 O O . VAL A 1 286 ? -12.738 -6.640 -18.956 1.00 58.03 286 VAL A O 1
ATOM 2164 N N . VAL A 1 287 ? -11.424 -4.816 -18.794 1.00 55.41 287 VAL A N 1
ATOM 2165 C CA . VAL A 1 287 ? -12.422 -3.883 -19.321 1.00 55.41 287 VAL A CA 1
ATOM 2166 C C . VAL A 1 287 ? -12.211 -3.806 -20.828 1.00 55.41 287 VAL A C 1
ATOM 2168 O O . VAL A 1 287 ? -11.163 -3.350 -21.289 1.00 55.41 287 VAL A O 1
ATOM 2171 N N . ILE A 1 288 ? -13.186 -4.311 -21.580 1.00 54.47 288 ILE A N 1
ATOM 2172 C CA . ILE A 1 288 ? -13.258 -4.164 -23.033 1.00 54.47 288 ILE A CA 1
ATOM 2173 C C . ILE A 1 288 ? -14.208 -2.995 -23.273 1.00 54.47 288 ILE A C 1
ATOM 2175 O O . ILE A 1 288 ? -15.363 -3.049 -22.858 1.00 54.47 288 ILE A O 1
ATOM 2179 N N . LEU A 1 289 ? -13.683 -1.915 -23.846 1.00 54.00 289 LEU A N 1
ATOM 2180 C CA . LEU A 1 289 ? -14.489 -0.784 -24.291 1.00 54.00 289 LEU A CA 1
ATOM 2181 C C . LEU A 1 289 ? -14.833 -1.037 -25.762 1.00 54.00 289 LEU A C 1
ATOM 2183 O O . LEU A 1 289 ? -13.914 -1.275 -26.552 1.00 54.00 289 LEU A O 1
ATOM 2187 N N . ASP A 1 290 ? -16.126 -1.040 -26.081 1.00 41.28 290 ASP A N 1
ATOM 2188 C CA . ASP A 1 290 ? -16.635 -1.088 -27.458 1.00 41.28 290 ASP A CA 1
ATOM 2189 C C . ASP A 1 290 ? -16.442 0.256 -28.179 1.00 41.28 290 ASP A C 1
ATOM 2191 O O . ASP A 1 290 ? -16.543 1.315 -27.510 1.00 41.28 290 ASP A O 1
#

pLDDT: mean 82.01, std 22.7, range [25.83, 98.88]

Sequence (290 aa):
MAVRGLREQLLPGRSSGHLLDPDDPPARAHAAGVRAAAVSAPCDARGGNFASRRDLALPTLGITCAADSLLERACDRTIRLLAADEKSMVMTRSVTSMLLALQSLASKKSQSTDFPSIIERLANHFAQRLQPLAAHVEAFVAAHSFADYIFLAQGPFYALAREASLKATEMSCSYSQSFHTLEFRHGPKAIVSSETCLTFFLSENGLQAEAEVLAEMHELGGVTIAICNRANEAIRRSSDLLFELAFDGPELATLAPFIVPAQLLGFFTGVKKNLNPDAPKNLSRVVILD

Secondary structure (DSSP, 8-state):
--SSSSSSSS--------PPP---PPP-----S--EEEE-SSS-TTTTTHHHHHTTT--EEEEESSTT-HHHHHSSEEEE-GGG--SSSS-SHHHHHHHHHHHHHHHHHTT-SSHHHHHHHHHHHHHHHHHHHHHHHHHHHHH---SEEEEEE-THHHHHHHHHHHHHHHHH--EEEEEETTGGGGTGGGG--TTEEEEEE--TTTHHHHHHHHHHHHHTT-EEEEEESS--HHHHHT-SEEEE----S-GGGGHHHHTHHHHHHHHHHHHHTT--TTS-TT--SS----

Radius of gyration: 22.11 Å; chains: 1; bounding box: 52×55×56 Å

Foldseek 3Di:
DPPPPPPVPDDDDDDDDDDDDDPDDDDDDDDPDQPEEEEDQLAQCPPPCLVVVVVVVGAYEYEYCDPPGNSCVSHPYYDYNVVLDDLFLQRQSSVLSSLLVVVVVVCVVVVPPCSVVQLVQLCVLVVVCQVVLLVQLLVVLVPAAAQEEEEEEDDPCQVLSQSLQVLLCLQQVHHYDYDHQLCCVVPVLVPQALRYEYEYEAAPVCNVVSLVSLQVSLVRNHAYEYQEQDDDPSNVVSHPHYDHSVGDDDRSSCSSVSSSSSSSNSNSNSVVVVHHSRDGPPGDSYDDDD